Protein AF-A0A554G4B3-F1 (afdb_monomer_lite)

Structure (mmCIF, N/CA/C/O backbone):
data_AF-A0A554G4B3-F1
#
_entry.id   AF-A0A554G4B3-F1
#
loop_
_atom_site.group_PDB
_atom_site.id
_atom_site.type_symbol
_atom_site.label_atom_id
_atom_site.label_alt_id
_atom_site.label_comp_id
_atom_site.label_asym_id
_atom_site.label_entity_id
_atom_site.label_seq_id
_atom_site.pdbx_PDB_ins_code
_atom_site.Cartn_x
_atom_site.Cartn_y
_atom_site.Cartn_z
_atom_site.occupancy
_atom_site.B_iso_or_equiv
_atom_site.auth_seq_id
_atom_site.auth_comp_id
_atom_site.auth_asym_id
_atom_site.auth_atom_id
_atom_site.pdbx_PDB_model_num
ATOM 1 N N . MET A 1 1 ? -16.263 -22.748 21.000 1.00 33.47 1 MET A N 1
ATOM 2 C CA . MET A 1 1 ? -15.217 -23.189 20.052 1.00 33.47 1 MET A CA 1
ATOM 3 C C . MET A 1 1 ? -15.237 -22.209 18.892 1.00 33.47 1 MET A C 1
ATOM 5 O O . MET A 1 1 ? -16.258 -22.115 18.228 1.00 33.47 1 MET A O 1
ATOM 9 N N . ALA A 1 2 ? -14.210 -21.366 18.766 1.00 32.44 2 ALA A N 1
ATOM 10 C CA . ALA A 1 2 ? -14.196 -20.257 17.815 1.00 32.44 2 ALA A CA 1
ATOM 11 C C . ALA A 1 2 ? -13.853 -20.753 16.400 1.00 32.44 2 ALA A C 1
ATOM 13 O O . ALA A 1 2 ? -12.838 -21.421 16.208 1.00 32.44 2 ALA A O 1
ATOM 14 N N . ASN A 1 3 ? -14.702 -20.416 15.427 1.00 29.72 3 ASN A N 1
ATOM 15 C CA . ASN A 1 3 ? -14.452 -20.626 14.004 1.00 29.72 3 ASN A CA 1
ATOM 16 C C . ASN A 1 3 ? -13.310 -19.705 13.550 1.00 29.72 3 ASN A C 1
ATOM 18 O O . ASN A 1 3 ? -13.514 -18.514 13.327 1.00 29.72 3 ASN A O 1
ATOM 22 N N . HIS A 1 4 ? -12.108 -20.260 13.402 1.00 30.69 4 HIS A N 1
ATOM 23 C CA . HIS A 1 4 ? -11.020 -19.621 12.666 1.00 30.69 4 HIS A CA 1
ATOM 24 C C . HIS A 1 4 ? -11.276 -19.771 11.164 1.00 30.69 4 HIS A C 1
ATOM 26 O O . HIS A 1 4 ? -10.716 -20.643 10.501 1.00 30.69 4 HIS A O 1
ATOM 32 N N . THR A 1 5 ? -12.133 -18.914 10.613 1.00 35.31 5 THR A N 1
ATOM 33 C CA . THR A 1 5 ? -12.205 -18.725 9.164 1.00 35.31 5 THR A CA 1
ATOM 34 C C . THR A 1 5 ? -10.952 -17.958 8.749 1.00 35.31 5 THR A C 1
ATOM 36 O O . THR A 1 5 ? -10.888 -16.736 8.862 1.00 35.31 5 THR A O 1
ATOM 39 N N . PHE A 1 6 ? -9.915 -18.680 8.322 1.00 34.56 6 PHE A N 1
ATOM 40 C CA . PHE A 1 6 ? -8.782 -18.090 7.614 1.00 34.56 6 PHE A CA 1
ATOM 41 C C . PHE A 1 6 ? -9.316 -17.475 6.315 1.00 34.56 6 PHE A C 1
ATOM 43 O O . PHE A 1 6 ? -9.546 -18.184 5.335 1.00 34.56 6 PHE A O 1
ATOM 50 N N . LEU A 1 7 ? -9.551 -16.161 6.314 1.00 37.00 7 LEU A N 1
ATOM 51 C CA . LEU A 1 7 ? -9.742 -15.400 5.084 1.00 37.00 7 LEU A CA 1
ATOM 52 C C . LEU A 1 7 ? -8.472 -15.579 4.246 1.00 37.00 7 LEU A C 1
ATOM 54 O O . LEU A 1 7 ? -7.407 -15.074 4.600 1.00 37.00 7 LEU A O 1
ATOM 58 N N . LYS A 1 8 ? -8.565 -16.370 3.172 1.00 47.25 8 LYS A N 1
ATOM 59 C CA . LYS A 1 8 ? -7.500 -16.452 2.171 1.00 47.25 8 LYS A CA 1
ATOM 60 C C . LYS A 1 8 ? -7.326 -15.065 1.561 1.00 47.25 8 LYS A C 1
ATOM 62 O O . LYS A 1 8 ? -8.319 -14.439 1.197 1.00 47.25 8 LYS A O 1
ATOM 67 N N . ALA A 1 9 ? -6.080 -14.617 1.437 1.00 54.69 9 ALA A N 1
ATOM 68 C CA . ALA A 1 9 ? -5.766 -13.360 0.777 1.00 54.69 9 ALA A CA 1
ATOM 69 C C . ALA A 1 9 ? -6.321 -13.365 -0.655 1.00 54.69 9 ALA A C 1
ATOM 71 O O . ALA A 1 9 ? -6.044 -14.295 -1.422 1.00 54.69 9 ALA A O 1
ATOM 72 N N . ILE A 1 10 ? -7.100 -12.347 -1.022 1.00 63.09 10 ILE A N 1
ATOM 73 C CA . ILE A 1 10 ? -7.574 -12.193 -2.400 1.00 63.09 10 ILE A CA 1
ATOM 74 C C . ILE A 1 10 ? -6.428 -11.592 -3.209 1.00 63.09 10 ILE A C 1
ATOM 76 O O . ILE A 1 10 ? -5.985 -10.472 -2.950 1.00 63.09 10 ILE A O 1
ATOM 80 N N . LYS A 1 11 ? -5.922 -12.359 -4.175 1.00 67.81 11 LYS A N 1
ATOM 81 C CA . LYS A 1 11 ? -4.851 -11.932 -5.072 1.00 67.81 11 LYS A CA 1
ATOM 82 C C . LYS A 1 11 ? -5.435 -11.562 -6.427 1.00 67.81 11 LYS A C 1
ATOM 84 O O . LYS A 1 11 ? -5.859 -12.440 -7.176 1.00 67.81 11 LYS A O 1
ATOM 89 N N . ILE A 1 12 ? -5.422 -10.272 -6.744 1.00 69.44 12 ILE A N 1
ATOM 90 C CA . ILE A 1 12 ? -5.875 -9.739 -8.026 1.00 69.44 12 ILE A CA 1
ATOM 91 C C . ILE A 1 12 ? -4.638 -9.433 -8.867 1.00 69.44 12 ILE A C 1
ATOM 93 O O . ILE A 1 12 ? -3.799 -8.608 -8.503 1.00 69.44 12 ILE A O 1
ATOM 97 N N . ARG A 1 13 ? -4.496 -10.147 -9.985 1.00 63.84 13 ARG A N 1
ATOM 98 C CA . ARG A 1 13 ? -3.423 -9.930 -10.958 1.00 63.84 13 ARG A CA 1
ATOM 99 C C . ARG A 1 13 ? -4.000 -9.287 -12.200 1.00 63.84 13 ARG A C 1
ATOM 101 O O . ARG A 1 13 ? -4.951 -9.821 -12.766 1.00 63.84 13 ARG A O 1
ATOM 108 N N . PHE A 1 14 ? -3.365 -8.223 -12.666 1.00 64.25 14 PHE A N 1
ATOM 109 C CA . PHE A 1 14 ? -3.623 -7.694 -13.996 1.00 64.25 14 PHE A CA 1
ATOM 110 C C . PHE A 1 14 ? -2.312 -7.490 -14.754 1.00 64.25 14 PHE A C 1
ATOM 112 O O . PHE A 1 14 ? -1.242 -7.293 -14.175 1.00 64.25 14 PHE A O 1
ATOM 119 N N . ILE A 1 15 ? -2.401 -7.589 -16.075 1.00 53.97 15 ILE A N 1
ATOM 120 C CA . ILE A 1 15 ? -1.284 -7.372 -16.987 1.00 53.97 15 ILE A CA 1
ATOM 121 C C . ILE A 1 15 ? -1.583 -6.060 -17.702 1.00 53.97 15 ILE A C 1
ATOM 123 O O . ILE A 1 15 ? -2.501 -6.000 -18.513 1.00 53.97 15 ILE A O 1
ATOM 127 N N . ALA A 1 16 ? -0.846 -5.006 -17.358 1.00 49.31 16 ALA A N 1
ATOM 128 C CA . ALA A 1 16 ? -0.873 -3.759 -18.108 1.00 49.31 16 ALA A CA 1
ATOM 129 C C . ALA A 1 16 ? 0.017 -3.912 -19.351 1.00 49.31 16 ALA A C 1
ATOM 131 O O . ALA A 1 16 ? 1.187 -4.276 -19.226 1.00 49.31 16 ALA A O 1
ATOM 132 N N . GLN A 1 17 ? -0.536 -3.647 -20.534 1.00 49.47 17 GLN A N 1
ATOM 133 C CA . GLN A 1 17 ? 0.210 -3.479 -21.782 1.00 49.47 17 GLN A CA 1
ATOM 134 C C . GLN A 1 17 ? -0.075 -2.064 -22.280 1.00 49.47 17 GLN A C 1
ATOM 136 O O . GLN A 1 17 ? -1.185 -1.793 -22.725 1.00 49.47 17 GLN A O 1
ATOM 141 N N . ALA A 1 18 ? 0.904 -1.163 -22.178 1.00 40.66 18 ALA A N 1
ATOM 142 C CA . ALA A 1 18 ? 0.795 0.139 -22.826 1.00 40.66 18 ALA A CA 1
ATOM 143 C C . ALA A 1 18 ? 0.874 -0.088 -24.342 1.00 40.66 18 ALA A C 1
ATOM 145 O O . ALA A 1 18 ? 1.867 -0.621 -24.844 1.00 40.66 18 ALA A O 1
ATOM 146 N N . SER A 1 19 ? -0.181 0.275 -25.066 1.00 38.06 19 SER A N 1
ATOM 147 C CA . SER A 1 19 ? -0.262 0.132 -26.523 1.00 38.06 19 SER A CA 1
ATOM 148 C C . SER A 1 19 ? -0.168 1.506 -27.179 1.00 38.06 19 SER A C 1
ATOM 150 O O . SER A 1 19 ? -1.067 1.957 -27.874 1.00 38.06 19 SER A O 1
ATOM 152 N N . GLY A 1 20 ? 0.953 2.190 -26.954 1.00 38.97 20 GLY A N 1
ATOM 153 C CA . GLY A 1 20 ? 1.167 3.531 -27.482 1.00 38.97 20 GLY A CA 1
ATOM 154 C C . GLY A 1 20 ? 2.645 3.887 -27.505 1.00 38.97 20 GLY A C 1
ATOM 155 O O . GLY A 1 20 ? 3.320 3.841 -26.482 1.00 38.97 20 GLY A O 1
ATOM 156 N N . GLY A 1 21 ? 3.161 4.240 -28.686 1.00 34.47 21 GLY A N 1
ATOM 157 C CA . GLY A 1 21 ? 4.542 4.675 -28.925 1.00 34.47 21 GLY A CA 1
ATOM 158 C C . GLY A 1 21 ? 4.869 6.056 -28.344 1.00 34.47 21 GLY A C 1
ATOM 159 O O . GLY A 1 21 ? 5.392 6.911 -29.054 1.00 34.47 21 GLY A O 1
ATOM 160 N N . GLY A 1 22 ? 4.549 6.284 -27.072 1.00 37.91 22 GLY A N 1
ATOM 161 C CA . GLY A 1 22 ? 4.972 7.446 -26.304 1.00 37.91 22 GLY A CA 1
ATOM 162 C C . GLY A 1 22 ? 6.210 7.101 -25.487 1.00 37.91 22 GLY A C 1
ATOM 163 O O . GLY A 1 22 ? 6.203 6.156 -24.703 1.00 37.91 22 GLY A O 1
ATOM 164 N N . VAL A 1 23 ? 7.282 7.870 -25.671 1.00 38.97 23 VAL A N 1
ATOM 165 C CA . VAL A 1 23 ? 8.527 7.792 -24.893 1.00 38.97 23 VAL A CA 1
ATOM 166 C C . VAL A 1 23 ? 8.259 8.300 -23.469 1.00 38.97 23 VAL A C 1
ATOM 168 O O . VAL A 1 23 ? 8.686 9.385 -23.090 1.00 38.97 23 VAL A O 1
ATOM 171 N N . LEU A 1 24 ? 7.504 7.543 -22.673 1.00 40.81 24 LEU A N 1
ATOM 172 C CA . LEU A 1 24 ? 7.597 7.644 -21.223 1.00 40.81 24 LEU A CA 1
ATOM 173 C C . LEU A 1 24 ? 8.866 6.892 -20.838 1.00 40.81 24 LEU A C 1
ATOM 175 O O . LEU A 1 24 ? 9.008 5.701 -21.116 1.00 40.81 24 LEU A O 1
ATOM 179 N N . ASP A 1 25 ? 9.824 7.634 -20.293 1.00 42.53 25 ASP A N 1
ATOM 180 C CA . ASP A 1 25 ? 11.134 7.119 -19.920 1.00 42.53 25 ASP A CA 1
ATOM 181 C C . ASP A 1 25 ? 10.992 5.855 -19.037 1.00 42.53 25 ASP A C 1
ATOM 183 O O . ASP A 1 25 ? 10.045 5.681 -18.262 1.00 42.53 25 ASP A O 1
ATOM 187 N N . ARG A 1 26 ? 11.889 4.891 -19.250 1.00 45.28 26 ARG A N 1
ATOM 188 C CA . ARG A 1 26 ? 11.719 3.470 -18.879 1.00 45.28 26 ARG A CA 1
ATOM 189 C C . ARG A 1 26 ? 11.614 3.243 -17.367 1.00 45.28 26 ARG A C 1
ATOM 191 O O . ARG A 1 26 ? 11.028 2.260 -16.918 1.00 45.28 26 ARG A O 1
ATOM 198 N N . ASN A 1 27 ? 12.118 4.193 -16.581 1.00 45.12 27 ASN A N 1
ATOM 199 C CA . ASN A 1 27 ? 12.046 4.203 -15.118 1.00 45.12 27 ASN A CA 1
ATOM 200 C C . ASN A 1 27 ? 10.789 4.913 -14.570 1.00 45.12 27 ASN A C 1
ATOM 202 O O . ASN A 1 27 ? 10.429 4.739 -13.406 1.00 45.12 27 ASN A O 1
ATOM 206 N N . THR A 1 28 ? 10.094 5.679 -15.408 1.00 51.94 28 THR A N 1
ATOM 207 C CA . THR A 1 28 ? 9.035 6.634 -15.040 1.00 51.94 28 THR A CA 1
ATOM 208 C C . THR A 1 28 ? 7.674 5.944 -14.933 1.00 51.94 28 THR A C 1
ATOM 210 O O . THR A 1 28 ? 6.900 6.218 -14.016 1.00 51.94 28 THR A O 1
ATOM 213 N N . GLY A 1 29 ? 7.401 4.971 -15.813 1.00 54.34 29 GLY A N 1
ATOM 214 C CA . GLY A 1 29 ? 6.119 4.259 -15.853 1.00 54.34 29 GLY A CA 1
ATOM 215 C C . GLY A 1 29 ? 5.836 3.415 -14.605 1.00 54.34 29 GLY A C 1
ATOM 216 O O . GLY A 1 29 ? 4.737 3.468 -14.060 1.00 54.34 29 GLY A O 1
ATOM 217 N N . GLN A 1 30 ? 6.823 2.674 -14.083 1.00 58.56 30 GLN A N 1
ATOM 218 C CA . GLN A 1 30 ? 6.614 1.859 -12.872 1.00 58.56 30 GLN A CA 1
ATOM 219 C C . GLN A 1 30 ? 6.412 2.710 -11.613 1.00 58.56 30 GLN A C 1
ATOM 221 O O . GLN A 1 30 ? 5.632 2.324 -10.741 1.00 58.56 30 GLN A O 1
ATOM 226 N N . GLY A 1 31 ? 7.096 3.856 -11.518 1.00 63.91 31 GLY A N 1
ATOM 227 C CA . GLY A 1 31 ? 6.877 4.826 -10.447 1.00 63.91 31 GLY A CA 1
ATOM 228 C C . GLY A 1 31 ? 5.441 5.345 -10.468 1.00 63.91 31 GLY A C 1
ATOM 229 O O . GLY A 1 31 ? 4.754 5.286 -9.451 1.00 63.91 31 GLY A O 1
ATOM 230 N N . LEU A 1 32 ? 4.950 5.741 -11.644 1.00 69.75 32 LEU A N 1
ATOM 231 C CA . LEU A 1 32 ? 3.599 6.275 -11.811 1.00 69.75 32 LEU A CA 1
ATOM 232 C C . LEU A 1 32 ? 2.507 5.299 -11.344 1.00 69.75 32 LEU A C 1
ATOM 234 O O . LEU A 1 32 ? 1.658 5.685 -10.544 1.00 69.75 32 LEU A O 1
ATOM 238 N N . PHE A 1 33 ? 2.548 4.027 -11.765 1.00 76.62 33 PHE A N 1
ATOM 239 C CA . PHE A 1 33 ? 1.533 3.042 -11.358 1.00 76.62 33 PHE A CA 1
ATOM 240 C C . PHE A 1 33 ? 1.517 2.787 -9.843 1.00 76.62 33 PHE A C 1
ATOM 242 O O . PHE A 1 33 ? 0.448 2.586 -9.275 1.00 76.62 33 PHE A O 1
ATOM 249 N N . LYS A 1 34 ? 2.673 2.818 -9.164 1.00 78.88 34 LYS A N 1
ATOM 250 C CA . LYS A 1 34 ? 2.737 2.675 -7.697 1.00 78.88 34 LYS A CA 1
ATOM 251 C C . LYS A 1 34 ? 2.030 3.812 -6.987 1.00 78.88 34 LYS A C 1
ATOM 253 O O . LYS A 1 34 ? 1.225 3.577 -6.088 1.00 78.88 34 LYS A O 1
ATOM 258 N N . TRP A 1 35 ? 2.352 5.034 -7.387 1.00 78.88 35 TRP A N 1
ATOM 259 C CA . TRP A 1 35 ? 1.792 6.215 -6.759 1.00 78.88 35 TRP A CA 1
ATOM 260 C C . TRP A 1 35 ? 0.311 6.358 -7.090 1.00 78.88 35 TRP A C 1
ATOM 262 O O . TRP A 1 35 ? -0.459 6.634 -6.180 1.00 78.88 35 TRP A O 1
ATOM 272 N N . LEU A 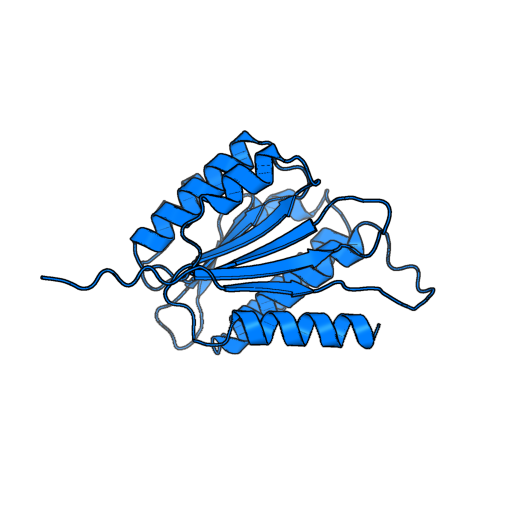1 36 ? -0.106 6.031 -8.318 1.00 81.62 36 LEU A N 1
ATOM 273 C CA . LEU A 1 36 ? -1.517 5.935 -8.690 1.00 81.62 36 LEU A CA 1
ATOM 274 C C . LEU A 1 36 ? -2.260 4.880 -7.857 1.00 81.62 36 LEU A C 1
ATOM 276 O O . LEU A 1 36 ? -3.352 5.135 -7.364 1.00 81.62 36 LEU A O 1
ATOM 280 N N . ALA A 1 37 ? -1.667 3.701 -7.649 1.00 86.62 37 ALA A N 1
ATOM 281 C CA . ALA A 1 37 ? -2.280 2.658 -6.830 1.00 86.62 37 ALA A CA 1
ATOM 282 C C . ALA A 1 37 ? -2.519 3.149 -5.398 1.00 86.62 37 ALA A C 1
ATOM 284 O O . ALA A 1 37 ? -3.604 2.967 -4.843 1.00 86.62 37 ALA A O 1
ATOM 285 N N . LEU A 1 38 ? -1.504 3.784 -4.806 1.00 86.62 38 LEU A N 1
ATOM 286 C CA . LEU A 1 38 ? -1.596 4.331 -3.460 1.00 86.62 38 LEU A CA 1
ATOM 287 C C . LEU A 1 38 ? -2.615 5.470 -3.384 1.00 86.62 38 LEU A C 1
ATOM 289 O O . LEU A 1 38 ? -3.433 5.476 -2.470 1.00 86.62 38 LEU A O 1
ATOM 293 N N . THR A 1 39 ? -2.602 6.418 -4.322 1.00 84.75 39 THR A N 1
ATOM 294 C CA . THR A 1 39 ? -3.549 7.539 -4.302 1.00 84.75 39 THR A CA 1
ATOM 295 C C . THR A 1 39 ? -4.984 7.066 -4.478 1.00 84.75 39 THR A C 1
ATOM 297 O O . THR A 1 39 ? -5.856 7.554 -3.765 1.00 84.75 39 THR A O 1
ATOM 300 N N . GLU A 1 40 ? -5.241 6.082 -5.339 1.00 88.62 40 GLU A N 1
ATOM 301 C CA . GLU A 1 40 ? -6.567 5.477 -5.501 1.00 88.62 40 GLU A CA 1
ATOM 302 C C . GLU A 1 40 ? -7.015 4.743 -4.227 1.00 88.62 40 GLU A C 1
A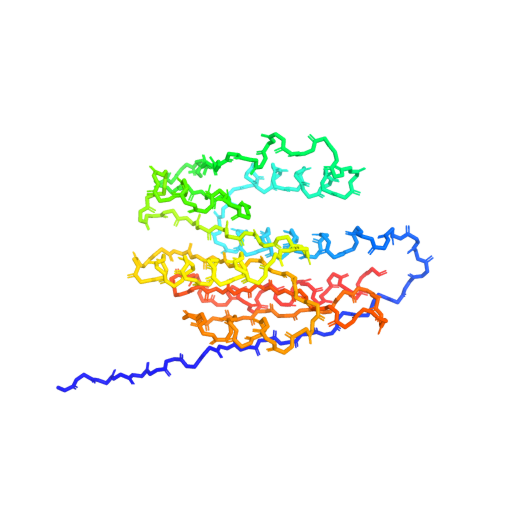TOM 304 O O . GLU A 1 40 ? -8.154 4.913 -3.794 1.00 88.62 40 GLU A O 1
ATOM 309 N N . ALA A 1 41 ? -6.119 4.003 -3.561 1.00 88.88 41 ALA A N 1
ATOM 310 C CA . ALA A 1 41 ? -6.425 3.352 -2.284 1.00 88.88 41 ALA A CA 1
ATOM 311 C C . ALA A 1 41 ? -6.777 4.364 -1.182 1.00 88.88 41 ALA A C 1
ATOM 313 O O . ALA A 1 41 ? -7.745 4.185 -0.445 1.00 88.88 41 ALA A O 1
ATOM 314 N N . LEU A 1 42 ? -5.995 5.439 -1.074 1.00 86.88 42 LEU A N 1
ATOM 315 C CA . LEU A 1 42 ? -6.204 6.501 -0.090 1.00 86.88 42 LEU A CA 1
ATOM 316 C C . LEU A 1 42 ? -7.461 7.328 -0.398 1.00 86.88 42 LEU A C 1
ATOM 318 O O . LEU A 1 42 ? -8.190 7.692 0.521 1.00 86.88 42 LEU A O 1
ATOM 322 N N . SER A 1 43 ? -7.747 7.586 -1.676 1.00 84.94 43 SER A N 1
ATOM 323 C CA . SER A 1 43 ? -8.974 8.271 -2.106 1.00 84.94 43 SER A CA 1
ATOM 324 C C . SER A 1 43 ? -10.210 7.445 -1.764 1.00 84.94 43 SER A C 1
ATOM 326 O O . SER A 1 43 ? -11.195 7.986 -1.279 1.00 84.94 43 SER A O 1
ATOM 328 N N . PHE A 1 44 ? -10.144 6.124 -1.954 1.00 85.94 44 PHE A N 1
ATOM 329 C CA . PHE A 1 44 ? -11.227 5.208 -1.594 1.00 85.94 44 PHE A CA 1
ATOM 330 C C . PHE A 1 44 ? -11.467 5.125 -0.074 1.00 85.94 44 PHE A C 1
ATOM 332 O O . PHE A 1 44 ? -12.570 4.807 0.364 1.00 85.94 44 PHE A O 1
ATOM 339 N N . GLU A 1 45 ? -10.457 5.450 0.739 1.00 82.81 45 GLU A N 1
ATOM 340 C CA . GLU A 1 45 ? -10.556 5.627 2.198 1.00 82.81 45 GLU A CA 1
ATOM 341 C C . GLU A 1 45 ? -11.085 7.019 2.615 1.00 82.81 45 GLU A C 1
ATOM 343 O O . GLU A 1 45 ? -11.061 7.358 3.806 1.00 82.81 45 GLU A O 1
ATOM 348 N N . ASP A 1 46 ? -11.560 7.816 1.652 1.00 79.19 46 ASP A N 1
ATOM 349 C CA . ASP A 1 46 ? -12.013 9.204 1.801 1.00 79.19 46 ASP A CA 1
ATOM 350 C C . ASP A 1 46 ? -10.947 10.115 2.435 1.00 79.19 46 ASP A C 1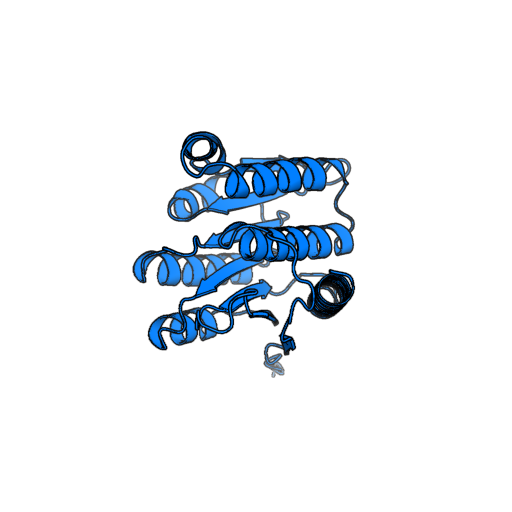
ATOM 352 O O . ASP A 1 46 ? -11.241 10.945 3.300 1.00 79.19 46 ASP A O 1
ATOM 356 N N . LEU A 1 47 ? -9.677 9.942 2.054 1.00 74.38 47 LEU A N 1
ATOM 357 C CA . LEU A 1 47 ? -8.606 10.840 2.488 1.00 74.38 47 LEU A CA 1
ATOM 358 C C . LEU A 1 47 ? -8.493 12.058 1.572 1.00 74.38 47 LEU A C 1
ATOM 360 O O . LEU A 1 47 ? -8.561 11.951 0.350 1.00 74.38 47 LEU A O 1
ATOM 364 N N . GLU A 1 48 ? -8.293 13.225 2.187 1.00 66.44 48 GLU A N 1
ATOM 365 C CA . GLU A 1 48 ? -8.331 14.507 1.489 1.00 66.44 48 GLU A CA 1
ATOM 366 C C . GLU A 1 48 ? -7.224 14.693 0.443 1.00 66.44 48 GLU A C 1
ATOM 368 O O . GLU A 1 48 ? -6.063 14.300 0.606 1.00 66.44 48 GLU A O 1
ATOM 373 N N . PHE A 1 49 ? -7.600 15.438 -0.597 1.00 59.16 49 PHE A N 1
ATOM 374 C CA . PHE A 1 49 ? -6.794 15.783 -1.763 1.00 59.16 49 PHE A CA 1
ATOM 375 C C . PHE A 1 49 ? -5.444 16.434 -1.431 1.00 59.16 49 PHE A C 1
ATOM 377 O O . PHE A 1 49 ? -4.483 16.241 -2.167 1.00 59.16 49 PHE A O 1
ATOM 384 N N . LEU A 1 50 ? -5.323 17.156 -0.311 1.00 60.91 50 LEU A N 1
ATOM 385 C CA . LEU A 1 50 ? -4.068 17.815 0.076 1.00 60.91 50 LEU A CA 1
ATOM 386 C C . LEU A 1 50 ? -2.934 16.806 0.332 1.00 60.91 50 LEU A C 1
ATOM 388 O O . LEU A 1 50 ? -1.787 17.042 -0.043 1.00 60.91 50 LEU A O 1
ATOM 392 N N . ILE A 1 51 ? -3.258 15.661 0.939 1.00 64.31 51 ILE A N 1
ATOM 393 C CA . ILE A 1 51 ? -2.293 14.582 1.180 1.00 64.31 51 ILE A CA 1
ATOM 394 C C . ILE A 1 51 ? -1.930 13.901 -0.140 1.00 64.31 51 ILE A C 1
ATOM 396 O O . ILE A 1 51 ? -0.760 13.610 -0.382 1.00 64.31 51 ILE A O 1
ATOM 400 N N . LEU A 1 52 ? -2.920 13.698 -1.010 1.00 64.81 52 LEU A N 1
ATOM 401 C CA . LEU A 1 52 ? -2.731 13.098 -2.330 1.00 64.81 52 LEU A CA 1
ATOM 402 C C . LEU A 1 52 ? -1.850 13.975 -3.229 1.00 64.81 52 LEU A C 1
ATOM 404 O O . LEU A 1 52 ? -0.961 13.455 -3.896 1.00 64.81 52 LEU A O 1
ATOM 408 N N . ASN A 1 53 ? -2.032 15.296 -3.188 1.00 64.06 53 ASN A N 1
ATOM 409 C CA . ASN A 1 53 ? -1.252 16.248 -3.976 1.00 64.06 53 ASN A CA 1
ATOM 410 C C . ASN A 1 53 ? 0.232 16.232 -3.576 1.00 64.06 53 ASN A C 1
ATOM 412 O O . ASN A 1 53 ? 1.106 16.146 -4.432 1.00 64.06 53 ASN A O 1
ATOM 416 N N . ASN A 1 54 ? 0.522 16.193 -2.270 1.00 63.94 54 ASN A N 1
ATOM 417 C CA . ASN A 1 54 ? 1.897 16.065 -1.776 1.00 63.94 54 ASN A CA 1
ATOM 418 C C . ASN A 1 54 ? 2.551 14.737 -2.207 1.00 63.94 54 ASN A C 1
ATOM 420 O O . ASN A 1 54 ? 3.747 14.708 -2.493 1.00 63.94 54 ASN A O 1
ATOM 424 N N . MET A 1 55 ? 1.782 13.644 -2.271 1.00 63.72 55 MET A N 1
ATOM 425 C CA . MET A 1 55 ? 2.273 12.338 -2.734 1.00 63.72 55 MET A CA 1
ATOM 426 C C . MET A 1 55 ? 2.528 12.305 -4.243 1.00 63.72 55 MET A C 1
ATOM 428 O O . MET A 1 55 ? 3.521 11.728 -4.677 1.00 63.72 55 MET A O 1
ATOM 432 N N . LEU A 1 56 ? 1.671 12.943 -5.043 1.00 61.31 56 LEU A N 1
ATOM 433 C CA . LEU A 1 56 ? 1.876 13.072 -6.488 1.00 61.31 56 LEU A CA 1
ATOM 434 C C . LEU A 1 56 ? 3.121 13.908 -6.797 1.00 61.31 56 LEU A C 1
ATOM 436 O O . LEU A 1 56 ? 3.931 13.498 -7.621 1.00 61.31 56 LEU A O 1
ATOM 440 N N . SER A 1 57 ? 3.356 14.993 -6.054 1.00 62.16 57 SER A N 1
ATOM 441 C CA . SER A 1 57 ? 4.609 15.747 -6.173 1.00 62.16 57 SER A CA 1
ATOM 442 C C . SER A 1 57 ? 5.836 14.882 -5.849 1.00 62.16 57 SER A C 1
ATOM 444 O O . SER A 1 57 ? 6.842 14.959 -6.549 1.00 62.16 57 SER A O 1
ATOM 446 N N . LEU A 1 58 ? 5.764 14.010 -4.831 1.00 60.81 58 LEU A N 1
ATOM 447 C CA . LEU A 1 58 ? 6.840 13.057 -4.515 1.00 60.81 58 LEU A CA 1
ATOM 448 C C . LEU A 1 58 ? 7.060 12.023 -5.634 1.00 60.81 58 LEU A C 1
ATOM 450 O O . LEU A 1 58 ? 8.206 11.680 -5.926 1.00 60.81 58 LEU A O 1
ATOM 454 N N . ALA A 1 59 ? 5.985 11.556 -6.271 1.00 58.09 59 ALA A N 1
ATOM 455 C CA . ALA A 1 59 ? 6.031 10.634 -7.404 1.00 58.09 59 ALA A CA 1
ATOM 456 C C . ALA A 1 59 ? 6.739 11.241 -8.620 1.00 58.09 59 ALA A C 1
ATOM 458 O O . ALA A 1 59 ? 7.633 10.625 -9.206 1.00 58.09 59 ALA A O 1
ATOM 459 N N . GLU A 1 60 ? 6.356 12.470 -8.968 1.00 56.28 60 GLU A N 1
ATOM 460 C CA . GLU A 1 60 ? 6.952 13.245 -10.054 1.00 56.28 60 GLU A CA 1
ATOM 461 C C . GLU A 1 60 ? 8.440 13.464 -9.795 1.00 56.28 60 GLU A C 1
ATOM 463 O O . GLU A 1 60 ? 9.258 13.200 -10.677 1.00 56.28 60 GLU A O 1
ATOM 468 N N . LEU A 1 61 ? 8.804 13.830 -8.563 1.00 52.62 61 LEU A N 1
ATOM 469 C CA . LEU A 1 61 ? 10.189 14.014 -8.139 1.00 52.62 61 LEU A CA 1
ATOM 470 C C . LEU A 1 61 ? 11.019 12.708 -8.198 1.00 52.62 61 LEU A C 1
ATOM 472 O O . LEU A 1 61 ? 12.190 12.763 -8.579 1.00 52.62 61 LEU A O 1
ATOM 476 N N . GLU A 1 62 ? 10.452 11.531 -7.872 1.00 54.94 62 GLU A N 1
ATOM 477 C CA . GLU A 1 62 ? 11.164 10.234 -7.988 1.00 54.94 62 GLU A CA 1
ATOM 478 C C . GLU A 1 62 ? 11.443 9.896 -9.445 1.00 54.94 62 GLU A C 1
ATOM 480 O O . GLU A 1 62 ? 12.482 9.318 -9.764 1.00 54.94 62 GLU A O 1
ATOM 485 N N . SER A 1 63 ? 10.539 10.312 -10.323 1.00 51.69 63 SER A N 1
ATOM 486 C CA . SER A 1 63 ? 10.667 10.124 -11.756 1.00 51.69 63 SER A CA 1
ATOM 487 C C . SER A 1 63 ? 11.662 11.091 -12.417 1.00 51.69 63 SER A C 1
ATOM 489 O O . SER A 1 63 ? 12.205 10.766 -13.470 1.00 51.69 63 SER A O 1
ATOM 491 N N . THR A 1 64 ? 11.952 12.248 -11.798 1.00 50.09 64 THR A N 1
ATOM 492 C CA . THR A 1 64 ? 12.832 13.275 -12.390 1.00 50.09 64 THR A CA 1
ATOM 493 C C . THR A 1 64 ? 14.285 13.213 -11.929 1.00 50.09 64 THR A C 1
ATOM 495 O O . THR A 1 64 ? 15.162 13.651 -12.669 1.00 50.09 64 THR A O 1
ATOM 498 N N . SER A 1 65 ? 14.587 12.718 -10.724 1.00 45.06 65 SER A N 1
ATOM 499 C CA . SER A 1 65 ? 15.969 12.673 -10.230 1.00 45.06 65 SER A CA 1
ATOM 500 C C . SER A 1 65 ? 16.090 11.901 -8.913 1.00 45.06 65 SER A C 1
ATOM 502 O O . SER A 1 65 ? 15.651 12.356 -7.855 1.00 45.06 65 SER A O 1
ATOM 504 N N . ALA A 1 66 ? 16.803 10.771 -8.938 1.00 47.75 66 ALA A N 1
ATOM 505 C CA . ALA A 1 66 ? 17.158 10.016 -7.734 1.00 47.75 66 ALA A CA 1
ATOM 506 C C . ALA A 1 66 ? 18.084 10.793 -6.765 1.00 47.75 66 ALA A C 1
ATOM 508 O O . ALA A 1 66 ? 18.235 10.385 -5.613 1.00 47.75 66 ALA A O 1
ATOM 509 N N . SER A 1 67 ? 18.700 11.907 -7.192 1.00 42.97 67 SER A N 1
ATOM 510 C CA . SER A 1 67 ? 19.686 12.646 -6.389 1.00 42.97 67 SER A CA 1
ATOM 511 C C . SER A 1 67 ? 19.090 13.762 -5.524 1.00 42.97 67 SER A C 1
ATOM 513 O O . SER A 1 67 ? 19.687 14.111 -4.508 1.00 42.97 67 SER A O 1
ATOM 515 N N . ILE A 1 68 ? 17.909 14.292 -5.863 1.00 41.06 68 ILE A N 1
ATOM 516 C CA . ILE A 1 68 ? 17.319 15.451 -5.160 1.00 41.06 68 ILE A CA 1
ATOM 517 C C . ILE A 1 68 ? 16.359 15.017 -4.035 1.00 41.06 68 ILE A C 1
ATOM 519 O O . ILE A 1 68 ? 16.162 15.744 -3.064 1.00 41.06 68 ILE A O 1
ATOM 523 N N . LEU A 1 69 ? 15.818 13.797 -4.098 1.00 41.19 69 LEU A N 1
ATOM 524 C CA . LEU A 1 69 ? 14.788 13.316 -3.167 1.00 41.19 69 LEU A CA 1
ATOM 525 C C . LEU A 1 69 ? 15.268 12.602 -1.905 1.00 41.19 69 LEU A C 1
ATOM 527 O O . LEU A 1 69 ? 14.473 12.369 -0.990 1.00 41.19 69 LEU A O 1
ATOM 531 N N . SER A 1 70 ? 16.549 12.254 -1.832 1.00 42.66 70 SER A N 1
ATOM 532 C CA . SER A 1 70 ? 17.116 11.548 -0.678 1.00 42.66 70 SER A CA 1
ATOM 533 C C . SER A 1 70 ? 16.802 12.225 0.679 1.00 42.66 70 SER A C 1
ATOM 535 O O . SER A 1 70 ? 16.443 11.520 1.622 1.00 42.66 70 SER A O 1
ATOM 537 N N . PRO A 1 71 ? 16.791 13.568 0.826 1.00 44.00 71 PRO A N 1
ATOM 538 C CA . PRO A 1 71 ? 16.525 14.202 2.123 1.00 44.00 71 PRO A CA 1
ATOM 539 C C . PRO A 1 71 ? 15.052 14.194 2.572 1.00 44.00 71 PRO A C 1
ATOM 541 O O . PRO A 1 71 ? 14.788 14.254 3.771 1.00 44.00 71 PRO A O 1
ATOM 544 N N . LEU A 1 72 ? 14.087 14.141 1.645 1.00 47.16 72 LEU A N 1
ATOM 545 C CA . LEU A 1 72 ? 12.656 14.280 1.971 1.00 47.16 72 LEU A CA 1
ATOM 546 C C . LEU A 1 72 ? 12.003 12.956 2.393 1.00 47.16 72 LEU A C 1
ATOM 548 O O . LEU A 1 72 ? 11.011 12.975 3.115 1.00 47.16 72 LEU A O 1
ATOM 552 N N . ILE A 1 73 ? 12.587 11.817 2.004 1.00 51.12 73 ILE A N 1
ATOM 553 C CA . ILE A 1 73 ? 12.083 10.471 2.337 1.00 51.12 73 ILE A CA 1
ATOM 554 C C . ILE A 1 73 ? 13.019 9.723 3.315 1.00 51.12 73 ILE A C 1
ATOM 556 O O . ILE A 1 73 ? 12.709 8.626 3.773 1.00 51.12 73 ILE A O 1
ATOM 560 N N . THR A 1 74 ? 14.156 10.315 3.705 1.00 52.25 74 THR A N 1
ATOM 561 C CA . THR A 1 74 ? 15.058 9.744 4.734 1.00 52.25 74 THR A CA 1
ATOM 562 C C . THR A 1 74 ? 14.523 9.881 6.154 1.00 52.25 74 THR A C 1
ATOM 564 O O . THR A 1 74 ? 15.067 9.271 7.077 1.00 52.25 74 THR A O 1
ATOM 567 N N . ARG A 1 75 ? 13.460 10.661 6.367 1.00 60.78 75 ARG A N 1
ATOM 568 C CA . ARG A 1 75 ? 12.781 10.735 7.658 1.00 60.78 75 ARG A CA 1
ATOM 569 C C . ARG A 1 75 ? 11.335 10.297 7.505 1.00 60.78 75 ARG A C 1
ATOM 571 O O . ARG A 1 75 ? 10.664 10.747 6.579 1.00 60.78 75 ARG A O 1
ATOM 578 N N . PRO A 1 76 ? 10.843 9.440 8.409 1.00 65.00 76 PRO A N 1
ATOM 579 C CA . PRO A 1 76 ? 9.439 9.084 8.411 1.00 65.00 76 PRO A CA 1
ATOM 580 C C . PRO A 1 76 ? 8.597 10.350 8.607 1.00 65.00 76 PRO A C 1
ATOM 582 O O . PRO A 1 76 ? 8.832 11.115 9.545 1.00 65.00 76 PRO A O 1
ATOM 585 N N . HIS A 1 77 ? 7.628 10.575 7.721 1.00 72.00 77 HIS A N 1
ATOM 586 C CA . HIS A 1 77 ? 6.742 11.733 7.794 1.00 72.00 77 HIS A CA 1
ATOM 587 C C . HIS A 1 77 ? 5.311 11.284 8.067 1.00 72.00 77 HIS A C 1
ATOM 589 O O . HIS A 1 77 ? 4.790 10.392 7.395 1.00 72.00 77 HIS A O 1
ATOM 595 N N . ARG A 1 78 ? 4.684 11.910 9.068 1.00 78.75 78 ARG A N 1
ATOM 596 C CA . ARG A 1 78 ? 3.280 11.702 9.425 1.00 78.75 78 ARG A CA 1
ATOM 597 C C . ARG A 1 78 ? 2.462 12.883 8.918 1.00 78.75 78 ARG A C 1
ATOM 599 O O . ARG A 1 78 ? 2.488 13.953 9.517 1.00 78.75 78 ARG A O 1
ATOM 606 N N . TYR A 1 79 ? 1.716 12.668 7.844 1.00 76.94 79 TYR A N 1
ATOM 607 C CA . TYR A 1 79 ? 0.763 13.633 7.306 1.00 76.94 79 TYR A CA 1
ATOM 608 C C . TYR A 1 79 ? -0.541 13.532 8.093 1.00 76.94 79 TYR A C 1
ATOM 610 O O . TYR A 1 79 ? -1.172 12.477 8.112 1.00 76.94 79 TYR A O 1
ATOM 618 N N . ILE A 1 80 ? -0.941 14.603 8.773 1.00 77.00 80 ILE A N 1
ATOM 619 C CA . ILE A 1 80 ? -2.208 14.634 9.513 1.00 77.00 80 ILE A CA 1
ATOM 620 C C . ILE A 1 80 ? -3.348 14.770 8.506 1.00 77.00 80 ILE A C 1
ATOM 622 O O . ILE A 1 80 ? -3.322 15.676 7.678 1.00 77.00 80 ILE A O 1
ATOM 626 N N . ILE A 1 81 ? -4.340 13.884 8.592 1.00 71.50 81 ILE A N 1
ATOM 627 C CA . ILE A 1 81 ? -5.549 13.939 7.768 1.00 71.50 81 ILE A CA 1
ATOM 628 C C . ILE A 1 81 ? -6.512 14.938 8.420 1.00 71.50 81 ILE A C 1
ATOM 630 O O . ILE A 1 81 ? -6.997 14.650 9.524 1.00 71.50 81 ILE A O 1
ATOM 634 N N . PRO A 1 82 ? -6.794 16.091 7.782 1.00 67.00 82 PRO A N 1
ATOM 635 C CA . PRO A 1 82 ? -7.688 17.095 8.346 1.00 67.00 82 PRO A CA 1
ATOM 636 C C . PRO A 1 82 ? -9.069 16.510 8.659 1.00 67.00 82 PRO A C 1
ATOM 638 O O . PRO A 1 82 ? -9.518 15.550 8.037 1.00 67.00 82 PRO A O 1
ATOM 641 N N . GLY A 1 83 ? -9.708 17.028 9.709 1.00 65.88 83 GLY A N 1
ATOM 642 C CA . GLY A 1 83 ? -11.012 16.531 10.158 1.00 65.88 83 GLY A CA 1
ATOM 643 C C . GLY A 1 83 ? -10.997 15.125 10.773 1.00 65.88 83 GLY A C 1
ATOM 644 O O . GLY A 1 83 ? -12.054 14.612 11.135 1.00 65.88 83 GLY A O 1
ATOM 645 N N . THR A 1 84 ? -9.829 14.490 10.937 1.00 69.69 84 THR A N 1
ATOM 646 C CA . THR A 1 84 ? -9.723 13.163 11.556 1.00 69.69 84 THR A CA 1
ATOM 647 C C . THR A 1 84 ? -8.584 13.083 12.575 1.00 69.69 84 THR A C 1
ATOM 649 O O . THR A 1 84 ? -7.593 13.800 12.494 1.00 69.69 84 THR A O 1
ATOM 652 N N . ASN A 1 85 ? -8.670 12.126 13.504 1.00 71.62 85 ASN A N 1
ATOM 653 C CA . ASN A 1 85 ? -7.576 11.792 14.432 1.00 71.62 85 ASN A CA 1
ATOM 654 C C . ASN A 1 85 ? -6.545 10.828 13.813 1.00 71.62 85 ASN A C 1
ATOM 656 O O . ASN A 1 85 ? -5.882 10.060 14.520 1.00 71.62 85 ASN A O 1
ATOM 660 N N . ARG A 1 86 ? -6.456 10.791 12.481 1.00 76.50 86 ARG A N 1
ATOM 661 C CA . ARG A 1 86 ? -5.648 9.829 11.732 1.00 76.50 86 ARG A CA 1
ATOM 662 C C . ARG A 1 86 ? -4.498 10.549 11.044 1.00 76.50 86 ARG A C 1
ATOM 664 O O . ARG A 1 86 ? -4.649 11.664 10.554 1.00 76.50 86 ARG A O 1
ATOM 671 N N . GLY A 1 87 ? -3.347 9.897 11.003 1.00 80.94 87 GLY A N 1
ATOM 672 C CA . GLY A 1 87 ? -2.229 10.276 10.157 1.00 80.94 87 GLY A CA 1
ATOM 673 C C . GLY A 1 87 ? -2.002 9.244 9.060 1.00 80.94 87 GLY A C 1
ATOM 674 O O . GLY A 1 87 ? -2.257 8.057 9.254 1.00 80.94 87 GLY A O 1
ATOM 675 N N . LEU A 1 88 ? -1.506 9.697 7.917 1.00 82.94 88 LEU A N 1
ATOM 676 C CA . LEU A 1 88 ? -0.847 8.852 6.933 1.00 82.94 88 LEU A CA 1
ATOM 677 C C . LEU A 1 88 ? 0.649 8.879 7.222 1.00 82.94 88 LEU A C 1
ATOM 679 O O . LEU A 1 88 ? 1.246 9.956 7.261 1.00 82.94 88 LEU A O 1
ATOM 683 N N . VAL A 1 89 ? 1.258 7.713 7.412 1.00 82.31 89 VAL A N 1
ATOM 684 C CA . VAL A 1 89 ? 2.699 7.614 7.627 1.00 82.31 89 VAL A CA 1
ATOM 685 C C . VAL A 1 89 ? 3.343 6.826 6.506 1.00 82.31 89 VAL A C 1
ATOM 687 O O . VAL A 1 89 ? 3.064 5.641 6.330 1.00 82.31 89 VAL A O 1
ATOM 690 N N . LEU A 1 90 ? 4.208 7.500 5.752 1.00 80.00 90 LEU A N 1
ATOM 691 C CA . LEU A 1 90 ? 4.952 6.907 4.651 1.00 80.00 90 LEU A CA 1
ATOM 692 C C . LEU A 1 90 ? 6.378 6.585 5.097 1.00 80.00 90 LEU A C 1
ATOM 694 O O . LEU A 1 90 ? 7.085 7.431 5.652 1.00 80.00 90 LEU A O 1
ATOM 698 N N . TYR A 1 91 ? 6.801 5.356 4.820 1.00 78.44 91 TYR 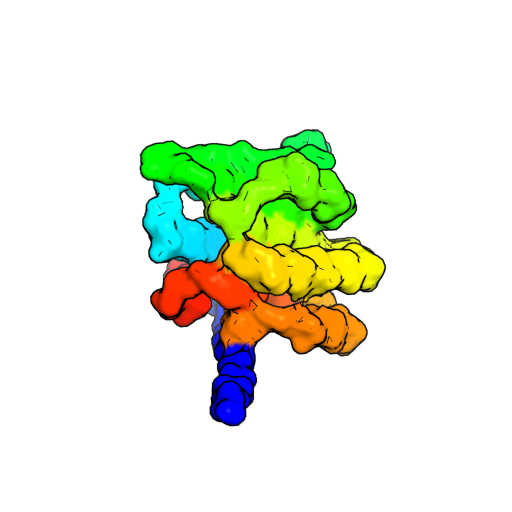A N 1
ATOM 699 C CA . TYR A 1 91 ? 8.129 4.849 5.132 1.00 78.44 91 TYR A CA 1
ATOM 700 C C . TYR A 1 91 ? 8.817 4.352 3.878 1.00 78.44 91 TYR A C 1
ATOM 702 O O . TYR A 1 91 ? 8.226 3.598 3.113 1.00 78.44 91 TYR A O 1
ATOM 710 N N . LYS A 1 92 ? 10.094 4.695 3.729 1.00 75.94 92 LYS A N 1
ATOM 711 C CA . LYS A 1 92 ? 10.967 4.151 2.692 1.00 75.94 92 LYS A CA 1
ATOM 712 C C . LYS A 1 92 ? 12.128 3.396 3.329 1.00 75.94 92 LYS A C 1
ATOM 714 O O . LYS A 1 92 ? 12.736 3.885 4.281 1.00 75.94 92 LYS A O 1
ATOM 719 N N . ASP A 1 93 ? 12.409 2.210 2.798 1.00 71.12 93 ASP A N 1
ATOM 720 C CA . ASP A 1 93 ? 13.605 1.405 3.074 1.00 71.12 93 ASP A CA 1
ATOM 721 C C . ASP A 1 93 ? 13.982 1.299 4.577 1.00 71.12 93 ASP A C 1
ATOM 723 O O . ASP A 1 93 ? 13.309 0.630 5.359 1.00 71.12 93 ASP A O 1
ATOM 727 N N . GLU A 1 94 ? 15.081 1.921 5.012 1.00 62.00 94 GLU A N 1
ATOM 728 C CA . GLU A 1 94 ? 15.665 1.736 6.353 1.00 62.00 94 GLU A CA 1
ATOM 729 C C . GLU A 1 94 ? 14.953 2.518 7.466 1.00 62.00 94 GLU A C 1
ATOM 731 O O . GLU A 1 94 ? 15.085 2.198 8.654 1.00 62.00 94 GLU A O 1
ATOM 736 N N . CYS A 1 95 ? 14.129 3.501 7.096 1.00 64.75 95 CYS A N 1
ATOM 737 C CA . CYS A 1 95 ? 13.414 4.367 8.034 1.00 64.75 95 CYS A CA 1
ATOM 738 C C . CYS A 1 95 ? 12.267 3.644 8.759 1.00 64.75 95 CYS A C 1
ATOM 740 O O . CYS A 1 95 ? 11.687 4.178 9.707 1.00 64.75 95 CYS A O 1
ATOM 742 N N . ILE A 1 96 ? 11.981 2.395 8.379 1.00 64.69 96 ILE A N 1
ATOM 743 C CA . ILE A 1 96 ? 10.949 1.550 8.985 1.00 64.69 96 ILE A CA 1
ATOM 744 C C . ILE A 1 96 ? 11.193 1.323 10.496 1.00 64.69 96 ILE A C 1
ATOM 746 O O . ILE A 1 96 ? 10.256 1.078 11.248 1.00 64.69 96 ILE A O 1
ATOM 750 N N . ARG A 1 97 ? 12.422 1.454 11.019 1.00 63.62 97 ARG A N 1
ATOM 751 C CA . ARG A 1 97 ? 12.637 1.389 12.483 1.00 63.62 97 ARG A CA 1
ATOM 752 C C . ARG A 1 97 ? 12.110 2.614 13.227 1.00 63.62 97 ARG A C 1
ATOM 754 O O . ARG A 1 97 ? 11.591 2.480 14.330 1.00 63.62 97 ARG A O 1
ATOM 761 N N . GLN A 1 98 ? 12.240 3.792 12.624 1.00 65.81 98 GLN A N 1
ATOM 762 C CA . GLN A 1 98 ? 11.772 5.053 13.203 1.00 65.81 98 GLN A CA 1
ATOM 763 C C . GLN A 1 98 ? 10.249 5.194 13.083 1.00 65.81 98 GLN A C 1
ATOM 765 O O . GLN A 1 98 ? 9.633 5.953 13.824 1.00 65.81 98 GLN A O 1
ATOM 770 N N . ALA A 1 99 ? 9.637 4.403 12.201 1.00 62.03 99 ALA A N 1
ATOM 771 C CA . ALA A 1 99 ? 8.204 4.330 11.998 1.00 62.03 99 ALA A CA 1
ATOM 772 C C . ALA A 1 99 ? 7.403 4.152 13.284 1.00 62.03 99 ALA A C 1
ATOM 774 O O . ALA A 1 99 ? 6.519 4.951 13.582 1.00 62.03 99 ALA A O 1
ATOM 775 N N . ALA A 1 100 ? 7.770 3.150 14.083 1.00 66.62 100 ALA A N 1
ATOM 776 C CA . ALA A 1 100 ? 7.067 2.803 15.311 1.00 66.62 100 ALA A CA 1
ATOM 777 C C . ALA A 1 100 ? 7.078 3.921 16.367 1.00 66.62 100 ALA A C 1
ATOM 779 O O . ALA A 1 100 ? 6.270 3.872 17.288 1.00 66.62 100 ALA A O 1
ATOM 780 N N . LEU A 1 101 ? 7.977 4.904 16.250 1.00 68.88 101 LEU A N 1
ATOM 781 C CA . LEU A 1 101 ? 8.048 6.034 17.177 1.00 68.88 101 LEU A CA 1
ATOM 782 C C . LEU A 1 101 ? 7.002 7.110 16.873 1.00 68.88 101 LEU A C 1
ATOM 784 O O . LEU A 1 101 ? 6.674 7.885 17.765 1.00 68.88 101 LEU A O 1
ATOM 788 N N . ILE A 1 102 ? 6.499 7.172 15.636 1.00 74.44 102 ILE A N 1
ATOM 789 C CA . ILE A 1 102 ? 5.588 8.238 15.203 1.00 74.44 102 ILE A CA 1
ATOM 790 C C . ILE A 1 102 ? 4.198 7.741 14.794 1.00 74.44 102 ILE A C 1
ATOM 792 O O . ILE A 1 102 ? 3.305 8.567 14.630 1.00 74.44 102 ILE A O 1
ATOM 796 N N . SER A 1 103 ? 3.994 6.428 14.616 1.00 79.50 103 SER A N 1
ATOM 797 C CA . SER A 1 103 ? 2.672 5.877 14.282 1.00 79.50 103 SER A CA 1
ATOM 798 C C . SER A 1 103 ? 1.755 5.797 15.505 1.00 79.50 103 SER A C 1
ATOM 800 O O . SER A 1 103 ? 2.124 5.258 16.548 1.00 79.50 103 SER A O 1
ATOM 802 N N . SER A 1 104 ? 0.506 6.214 15.328 1.00 82.88 104 SER A N 1
ATOM 803 C CA . SER A 1 104 ? -0.632 5.854 16.179 1.00 82.88 104 SER A CA 1
ATOM 804 C C . SER A 1 104 ? -1.332 4.590 15.658 1.00 82.88 104 SER A C 1
ATOM 806 O O . SER A 1 104 ? -1.219 4.236 14.487 1.00 82.88 104 SER A O 1
ATOM 808 N N . ARG A 1 105 ? -2.129 3.920 16.502 1.00 80.31 105 ARG A N 1
ATOM 809 C CA . ARG A 1 105 ? -2.998 2.795 16.090 1.00 80.31 105 ARG A CA 1
ATOM 810 C C . ARG A 1 105 ? -4.060 3.194 15.060 1.00 80.31 105 ARG A C 1
ATOM 812 O O . ARG A 1 105 ? -4.515 2.357 14.291 1.00 80.31 105 ARG A O 1
ATOM 819 N N . SER A 1 106 ? -4.469 4.462 15.054 1.00 83.25 106 SER A N 1
ATOM 820 C CA . SER A 1 106 ? -5.449 4.997 14.100 1.00 83.25 106 SER A CA 1
ATOM 821 C C . SER A 1 106 ? -4.849 5.323 12.729 1.00 83.25 106 SER A C 1
ATOM 823 O O . SER A 1 106 ? -5.602 5.549 11.774 1.00 83.25 106 SER A O 1
ATOM 825 N N . ASP A 1 107 ? -3.517 5.357 12.632 1.00 86.94 107 ASP A N 1
ATOM 826 C CA . ASP A 1 107 ? -2.811 5.796 11.437 1.00 86.94 107 ASP A CA 1
ATOM 827 C C . ASP A 1 107 ? -2.846 4.741 10.330 1.00 86.94 107 ASP A C 1
ATOM 829 O O . ASP A 1 107 ? -2.883 3.530 10.583 1.00 86.94 107 ASP A O 1
ATOM 833 N N . ILE A 1 108 ? -2.812 5.240 9.095 1.00 88.38 108 ILE A N 1
ATOM 834 C CA . ILE A 1 108 ? -2.599 4.447 7.890 1.00 88.38 108 ILE A CA 1
ATOM 835 C C . ILE A 1 108 ? -1.097 4.411 7.633 1.00 88.38 108 ILE A C 1
ATOM 837 O O . ILE A 1 108 ? -0.440 5.451 7.581 1.00 88.38 108 ILE A O 1
ATOM 841 N N . ILE A 1 109 ? -0.554 3.209 7.501 1.00 88.75 109 ILE A N 1
ATOM 842 C CA . ILE A 1 109 ? 0.876 2.968 7.372 1.00 88.75 109 ILE A CA 1
ATOM 843 C C . ILE A 1 109 ? 1.182 2.493 5.957 1.00 88.75 109 ILE A C 1
ATOM 845 O O . ILE A 1 109 ? 0.735 1.428 5.541 1.00 88.75 109 ILE A O 1
ATOM 849 N N . CYS A 1 110 ? 2.001 3.251 5.240 1.00 88.44 110 CYS A N 1
ATOM 850 C CA . CYS A 1 110 ? 2.450 2.913 3.898 1.00 88.44 110 CYS A CA 1
ATOM 851 C C . CYS A 1 110 ? 3.941 2.595 3.933 1.00 88.44 110 CYS A C 1
ATOM 853 O O . CYS A 1 110 ? 4.778 3.464 4.172 1.00 88.44 110 CYS A O 1
ATOM 855 N N . LEU A 1 111 ? 4.275 1.331 3.702 1.00 87.81 111 LEU A N 1
ATOM 856 C CA . LEU A 1 111 ? 5.645 0.867 3.547 1.00 87.81 111 LEU A CA 1
ATOM 857 C C . LEU A 1 111 ? 5.981 0.868 2.056 1.00 87.81 111 LEU A C 1
ATOM 859 O O . LEU A 1 111 ? 5.279 0.242 1.268 1.00 87.81 111 LEU A O 1
ATOM 863 N N . TYR A 1 112 ? 7.051 1.548 1.675 1.00 84.69 112 TYR A N 1
ATOM 864 C CA . TYR A 1 112 ? 7.573 1.566 0.318 1.00 84.69 112 TYR A CA 1
ATOM 865 C C . TYR A 1 112 ? 8.925 0.858 0.268 1.00 84.69 112 TYR A C 1
ATOM 867 O O . TYR A 1 112 ? 9.871 1.228 0.970 1.00 84.69 112 TYR A O 1
ATOM 875 N N . LEU A 1 113 ? 9.001 -0.168 -0.577 1.00 80.88 113 LEU A N 1
ATOM 876 C CA . LEU A 1 113 ? 10.234 -0.853 -0.935 1.00 80.88 113 LEU A CA 1
ATOM 877 C C . LEU A 1 113 ? 10.739 -0.334 -2.278 1.00 80.88 113 LEU A C 1
ATOM 879 O O . LEU A 1 113 ? 10.045 -0.419 -3.301 1.00 80.88 113 LEU A O 1
ATOM 883 N N . SER A 1 114 ? 11.973 0.168 -2.273 1.00 74.94 114 SER A N 1
ATOM 884 C CA . SER A 1 114 ? 12.652 0.558 -3.503 1.00 74.94 114 SER A CA 1
ATOM 885 C C . SER A 1 114 ? 12.855 -0.647 -4.444 1.00 74.94 114 SER A C 1
ATOM 887 O O . SER A 1 114 ? 13.017 -1.778 -3.980 1.00 74.94 114 SER A O 1
ATOM 889 N N . PRO A 1 115 ? 12.899 -0.439 -5.776 1.00 72.62 115 PRO A N 1
ATOM 890 C CA . PRO A 1 115 ? 13.163 -1.517 -6.740 1.00 72.62 115 PRO A CA 1
ATOM 891 C C . PRO A 1 115 ? 14.510 -2.227 -6.560 1.00 72.62 115 PRO A C 1
ATOM 893 O O . PRO A 1 115 ? 14.694 -3.337 -7.051 1.00 72.62 115 PRO A O 1
ATOM 896 N N . HIS A 1 116 ? 15.453 -1.581 -5.872 1.00 73.81 116 HIS A N 1
ATOM 897 C CA . HIS A 1 116 ? 16.794 -2.094 -5.596 1.00 73.81 116 HIS A CA 1
ATOM 898 C C . HIS A 1 116 ? 16.969 -2.508 -4.129 1.00 73.81 116 HIS A C 1
ATOM 900 O O . HIS A 1 116 ? 18.099 -2.647 -3.658 1.00 73.81 116 HIS A O 1
ATOM 906 N N . ALA A 1 117 ? 15.867 -2.683 -3.393 1.00 76.38 117 ALA A N 1
ATOM 907 C CA . ALA A 1 117 ? 15.910 -3.110 -2.006 1.00 76.38 117 ALA A CA 1
ATOM 908 C C . ALA A 1 117 ? 16.646 -4.453 -1.881 1.00 76.38 117 ALA A C 1
ATOM 910 O O . ALA A 1 117 ? 16.353 -5.420 -2.584 1.00 76.38 117 ALA A O 1
ATOM 911 N N . SER A 1 118 ? 17.602 -4.525 -0.955 1.00 82.56 118 SER A N 1
ATOM 912 C CA . SER A 1 118 ? 18.269 -5.782 -0.627 1.00 82.56 118 SER A CA 1
ATOM 913 C C . SER A 1 118 ? 17.281 -6.780 -0.021 1.00 82.56 118 SER A C 1
ATOM 915 O O . SER A 1 118 ? 16.271 -6.405 0.580 1.00 82.56 118 SER A O 1
ATOM 917 N N . ARG A 1 119 ? 17.603 -8.073 -0.090 1.00 83.50 119 ARG A N 1
ATOM 918 C CA . ARG A 1 119 ? 16.784 -9.131 0.520 1.00 83.50 119 ARG A CA 1
ATOM 919 C C . ARG A 1 119 ? 16.491 -8.878 2.006 1.00 83.50 119 ARG A C 1
ATOM 921 O O . ARG A 1 119 ? 15.377 -9.118 2.470 1.00 83.50 119 ARG A O 1
ATOM 928 N N . ASP A 1 120 ? 17.461 -8.340 2.741 1.00 84.69 120 ASP A N 1
ATOM 929 C CA . ASP A 1 120 ? 17.297 -7.982 4.153 1.00 84.69 120 ASP A CA 1
ATOM 930 C C . ASP A 1 120 ? 16.299 -6.837 4.356 1.00 84.69 120 ASP A C 1
ATOM 932 O O . ASP A 1 120 ? 15.609 -6.781 5.377 1.00 84.69 120 ASP A O 1
ATOM 936 N N . LEU A 1 121 ? 16.204 -5.904 3.405 1.00 82.88 121 LEU A N 1
ATOM 937 C CA . LEU A 1 121 ? 15.175 -4.863 3.415 1.00 82.88 121 LEU A CA 1
ATOM 938 C C . LEU A 1 121 ? 13.794 -5.449 3.139 1.00 82.88 121 LEU A C 1
ATOM 940 O O . LEU A 1 121 ? 12.868 -5.143 3.888 1.00 82.88 121 LEU A O 1
ATOM 944 N N . VAL A 1 122 ? 13.667 -6.346 2.158 1.00 86.25 122 VAL A N 1
ATOM 945 C CA . VAL A 1 122 ? 12.401 -7.041 1.864 1.00 86.25 122 VAL A CA 1
ATOM 946 C C . VAL A 1 122 ? 11.914 -7.817 3.093 1.00 86.25 122 VAL A C 1
ATOM 948 O O . VAL A 1 122 ? 10.767 -7.663 3.513 1.00 86.25 122 VAL A O 1
ATOM 951 N N . PHE A 1 123 ? 12.801 -8.578 3.744 1.00 87.75 123 PHE A N 1
ATOM 952 C CA . PHE A 1 123 ? 12.474 -9.315 4.970 1.00 87.75 123 PHE A CA 1
ATOM 953 C C . PHE A 1 123 ? 12.047 -8.393 6.115 1.00 87.75 123 PHE A C 1
ATOM 955 O O . PHE A 1 123 ? 11.067 -8.662 6.816 1.00 87.75 123 PHE A O 1
ATOM 962 N N . ARG A 1 124 ? 12.762 -7.281 6.313 1.00 86.81 124 ARG A N 1
ATOM 963 C CA . ARG A 1 124 ? 12.400 -6.291 7.333 1.00 86.81 124 ARG A CA 1
ATOM 964 C C . ARG A 1 124 ? 11.034 -5.677 7.043 1.00 86.81 124 ARG A C 1
ATOM 966 O O . ARG A 1 124 ? 10.207 -5.635 7.951 1.00 86.81 124 ARG A O 1
ATOM 973 N N . ALA A 1 125 ? 10.769 -5.257 5.811 1.00 87.38 125 ALA A N 1
ATOM 974 C CA . ALA A 1 125 ? 9.484 -4.685 5.432 1.00 87.38 125 ALA A CA 1
ATOM 975 C C . ALA A 1 125 ? 8.328 -5.670 5.644 1.00 87.38 125 ALA A C 1
ATOM 977 O O . ALA A 1 125 ? 7.340 -5.292 6.267 1.00 87.38 125 ALA A O 1
ATOM 978 N N . ALA A 1 126 ? 8.480 -6.938 5.249 1.00 90.25 126 ALA A N 1
ATOM 979 C CA . ALA A 1 126 ? 7.481 -7.980 5.504 1.00 90.25 126 ALA A CA 1
ATOM 980 C C . ALA A 1 126 ? 7.218 -8.182 7.009 1.00 90.25 126 ALA A C 1
ATOM 982 O O . ALA A 1 126 ? 6.073 -8.219 7.464 1.00 90.25 126 ALA A O 1
ATOM 983 N N . ARG A 1 127 ? 8.279 -8.229 7.825 1.00 90.12 127 ARG A N 1
ATOM 984 C CA . ARG A 1 127 ? 8.156 -8.325 9.289 1.00 90.12 127 ARG A CA 1
ATOM 985 C C . ARG A 1 127 ? 7.427 -7.120 9.887 1.00 90.12 127 ARG A C 1
ATOM 987 O O . ARG A 1 127 ? 6.610 -7.289 10.790 1.00 90.12 127 ARG A O 1
ATOM 994 N N . HIS A 1 128 ? 7.733 -5.915 9.417 1.00 88.31 128 HIS A N 1
ATOM 995 C CA . HIS A 1 128 ? 7.089 -4.696 9.894 1.00 88.31 128 HIS A CA 1
ATOM 996 C C . HIS A 1 128 ? 5.633 -4.603 9.446 1.00 88.31 128 HIS A C 1
ATOM 998 O O . HIS A 1 128 ? 4.784 -4.292 10.275 1.00 88.31 128 HIS A O 1
ATOM 1004 N N . PHE A 1 129 ? 5.334 -4.961 8.198 1.00 91.50 129 PHE A N 1
ATOM 1005 C CA . PHE A 1 129 ? 3.968 -5.103 7.706 1.00 91.50 129 PHE A CA 1
ATOM 1006 C C . PHE A 1 129 ? 3.153 -6.013 8.631 1.00 91.50 129 PHE A C 1
ATOM 1008 O O . PHE A 1 129 ? 2.121 -5.596 9.149 1.00 91.50 129 PHE A O 1
ATOM 1015 N N . ASN A 1 130 ? 3.669 -7.210 8.932 1.00 91.62 130 ASN A N 1
ATOM 1016 C CA . ASN A 1 130 ? 3.009 -8.160 9.830 1.00 91.62 130 ASN A CA 1
ATOM 1017 C C . ASN A 1 130 ? 2.811 -7.594 11.235 1.00 91.62 130 ASN A C 1
ATOM 1019 O O . ASN A 1 130 ? 1.736 -7.735 11.810 1.00 91.62 130 ASN A O 1
ATOM 1023 N N . ARG A 1 131 ? 3.828 -6.918 11.777 1.00 89.88 131 ARG A N 1
ATOM 1024 C CA . ARG A 1 131 ? 3.742 -6.288 13.097 1.00 89.88 131 ARG A CA 1
ATOM 1025 C C . ARG A 1 131 ? 2.644 -5.227 13.153 1.00 89.88 131 ARG A C 1
ATOM 1027 O O . ARG A 1 131 ? 1.931 -5.167 14.146 1.00 89.88 131 ARG A O 1
ATOM 1034 N N . TYR A 1 132 ? 2.521 -4.383 12.133 1.00 88.88 132 TYR A N 1
ATOM 1035 C CA . TYR A 1 132 ? 1.488 -3.348 12.100 1.00 88.88 132 TYR A CA 1
ATOM 1036 C C . TYR A 1 132 ? 0.097 -3.931 11.848 1.00 88.88 132 TYR A C 1
ATOM 1038 O O . TYR A 1 132 ? -0.855 -3.534 12.519 1.00 88.88 132 TYR A O 1
ATOM 1046 N N . ALA A 1 133 ? -0.010 -4.935 10.977 1.00 88.50 133 ALA A N 1
ATOM 1047 C CA . ALA A 1 133 ? -1.246 -5.686 10.787 1.00 88.50 133 ALA A CA 1
ATOM 1048 C C . ALA A 1 133 ? -1.733 -6.323 12.105 1.00 88.50 133 ALA A C 1
ATOM 1050 O O . ALA A 1 133 ? -2.905 -6.202 12.451 1.00 88.50 133 ALA A O 1
ATOM 1051 N N . ASP A 1 134 ? -0.829 -6.914 12.898 1.00 89.00 134 ASP A N 1
ATOM 1052 C CA . ASP A 1 134 ? -1.152 -7.495 14.212 1.00 89.00 134 ASP A CA 1
ATOM 1053 C C . ASP A 1 134 ? -1.614 -6.441 15.236 1.00 89.00 134 ASP A C 1
ATOM 1055 O O . ASP A 1 134 ? -2.397 -6.737 16.138 1.00 89.00 134 ASP A O 1
ATOM 1059 N N . LEU A 1 135 ? -1.175 -5.189 15.082 1.00 86.94 135 LEU A N 1
ATOM 1060 C CA . LEU A 1 135 ? -1.632 -4.051 15.887 1.00 86.94 135 LEU A CA 1
ATOM 1061 C C . LEU A 1 135 ? -2.959 -3.454 15.390 1.00 86.94 135 LEU A C 1
ATOM 1063 O O . LEU A 1 135 ? -3.400 -2.435 15.921 1.00 86.94 135 LEU A O 1
ATOM 1067 N N . SER A 1 136 ? -3.611 -4.097 14.414 1.00 85.62 136 SER A N 1
ATOM 1068 C CA . SER A 1 136 ? -4.841 -3.629 13.759 1.00 85.62 136 SER A CA 1
ATOM 1069 C C . SER A 1 136 ? -4.686 -2.282 13.040 1.00 85.62 136 SER A C 1
ATOM 1071 O O . SER A 1 136 ? -5.674 -1.591 12.791 1.00 85.62 136 SER A O 1
ATOM 1073 N N . ASN A 1 137 ? -3.454 -1.894 12.691 1.00 87.19 137 ASN A N 1
ATOM 1074 C CA . ASN A 1 137 ? -3.216 -0.740 11.834 1.00 87.19 137 ASN A CA 1
ATOM 1075 C C . ASN A 1 137 ? -3.579 -1.078 10.386 1.00 87.19 137 ASN A C 1
ATOM 1077 O O . ASN A 1 137 ? -3.189 -2.127 9.867 1.00 87.19 137 ASN A O 1
ATOM 1081 N N . ARG A 1 138 ? -4.210 -0.123 9.695 1.00 90.75 138 ARG A N 1
ATOM 1082 C CA . ARG A 1 138 ? -4.353 -0.158 8.235 1.00 90.75 138 ARG A CA 1
ATOM 1083 C C . ARG A 1 138 ? -2.987 0.043 7.609 1.00 90.75 138 ARG A C 1
ATOM 1085 O O . ARG A 1 138 ? -2.444 1.140 7.634 1.00 90.75 138 ARG A O 1
ATOM 1092 N N . THR A 1 139 ? -2.423 -1.030 7.089 1.00 91.69 139 THR A N 1
ATOM 1093 C CA . THR A 1 139 ? -1.058 -1.068 6.582 1.00 91.69 139 THR A CA 1
ATOM 1094 C C . THR A 1 139 ? -1.085 -1.508 5.129 1.00 91.69 139 THR A C 1
ATOM 1096 O O . THR A 1 139 ? -1.780 -2.467 4.794 1.00 91.69 139 THR A O 1
ATOM 1099 N N . CYS A 1 140 ? -0.337 -0.838 4.260 1.00 93.31 140 CYS A N 1
ATOM 1100 C CA . CYS A 1 140 ? -0.055 -1.332 2.920 1.00 93.31 140 CYS A CA 1
ATOM 1101 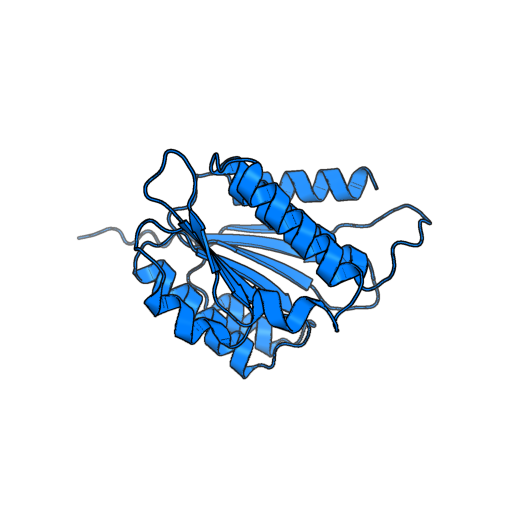C C . CYS A 1 140 ? 1.448 -1.370 2.646 1.00 93.31 140 CYS A C 1
ATOM 1103 O O . CYS A 1 140 ? 2.218 -0.572 3.184 1.00 93.31 140 CYS A O 1
ATOM 1105 N N . LEU A 1 141 ? 1.867 -2.326 1.819 1.00 92.06 141 LEU A N 1
ATOM 1106 C CA . LEU A 1 141 ? 3.246 -2.472 1.362 1.00 92.06 141 LEU A CA 1
ATOM 1107 C C . LEU A 1 141 ? 3.284 -2.330 -0.154 1.00 92.06 141 LEU A C 1
ATOM 1109 O O . LEU A 1 141 ? 2.796 -3.212 -0.855 1.00 92.06 141 LEU A O 1
ATOM 1113 N N . LEU A 1 142 ? 3.884 -1.245 -0.634 1.00 89.44 142 LEU A N 1
ATOM 1114 C CA . LEU A 1 142 ? 4.221 -1.025 -2.032 1.00 89.44 142 LEU A CA 1
ATOM 1115 C C . LEU A 1 142 ? 5.597 -1.615 -2.316 1.00 89.44 142 LEU A C 1
ATOM 1117 O O . LEU A 1 142 ? 6.572 -1.263 -1.651 1.00 89.44 142 LEU A O 1
ATOM 1121 N N . TYR A 1 143 ? 5.692 -2.478 -3.321 1.00 87.25 143 TYR A N 1
ATOM 1122 C CA . TYR A 1 143 ? 6.939 -3.152 -3.661 1.00 87.25 143 TYR A CA 1
ATOM 1123 C C . TYR A 1 143 ? 7.164 -3.245 -5.168 1.00 87.25 143 TYR A C 1
ATOM 1125 O O . TYR A 1 143 ? 6.226 -3.230 -5.963 1.00 87.25 143 TYR A O 1
ATOM 1133 N N . THR A 1 144 ? 8.435 -3.387 -5.542 1.00 81.88 144 THR A N 1
ATOM 1134 C CA . THR A 1 144 ? 8.860 -3.953 -6.825 1.00 81.88 144 THR A CA 1
ATOM 1135 C C . THR A 1 144 ? 9.812 -5.096 -6.529 1.00 81.88 144 THR A C 1
ATOM 1137 O O . THR A 1 144 ? 10.751 -4.921 -5.760 1.00 81.88 144 THR A O 1
ATOM 1140 N N . SER A 1 145 ? 9.568 -6.259 -7.122 1.00 76.31 145 SER A N 1
ATOM 1141 C CA . SER A 1 145 ? 10.425 -7.436 -7.003 1.00 76.31 145 SER A CA 1
ATOM 1142 C C . SER A 1 145 ? 10.882 -7.880 -8.386 1.00 76.31 145 SER A C 1
ATOM 1144 O O . SER A 1 145 ? 10.072 -7.987 -9.307 1.00 76.31 145 SER A O 1
ATOM 1146 N N . SER A 1 146 ? 12.170 -8.183 -8.530 1.00 68.88 146 SER A N 1
ATOM 1147 C CA . SER A 1 146 ? 12.821 -8.554 -9.792 1.00 68.88 146 SER A CA 1
ATOM 1148 C C . SER A 1 146 ? 12.618 -10.023 -10.217 1.00 68.88 146 SER A C 1
ATOM 1150 O O . SER A 1 146 ? 13.455 -10.590 -10.912 1.00 68.88 146 SER A O 1
ATOM 1152 N N . ASN A 1 147 ? 11.495 -10.663 -9.850 1.00 61.78 147 ASN A N 1
ATOM 1153 C CA . ASN A 1 147 ? 11.207 -12.096 -10.120 1.00 61.78 147 ASN A CA 1
ATOM 1154 C C . ASN A 1 147 ? 12.234 -13.089 -9.562 1.00 61.78 147 ASN A C 1
ATOM 1156 O O . ASN A 1 147 ? 12.214 -14.271 -9.904 1.00 61.78 147 ASN A O 1
ATOM 1160 N N . CYS A 1 148 ? 13.088 -12.657 -8.641 1.00 61.34 148 CYS A N 1
ATOM 1161 C CA . CYS A 1 148 ? 13.809 -13.561 -7.763 1.00 61.34 148 CYS A CA 1
ATOM 1162 C C . CYS A 1 148 ? 12.786 -14.321 -6.906 1.00 61.34 148 CYS A C 1
ATOM 1164 O O . CYS A 1 148 ? 12.084 -13.748 -6.073 1.00 61.34 148 CYS A O 1
ATOM 1166 N N . PHE A 1 149 ? 12.713 -15.639 -7.104 1.00 58.94 149 PHE A N 1
ATOM 1167 C CA . PHE A 1 149 ? 11.833 -16.552 -6.362 1.00 58.94 149 PHE A CA 1
ATOM 1168 C C . PHE A 1 149 ? 11.932 -16.365 -4.833 1.00 58.94 149 PHE A C 1
ATOM 1170 O O . PHE A 1 149 ? 10.954 -16.547 -4.109 1.00 58.94 149 PHE A O 1
ATOM 1177 N N . SER A 1 150 ? 13.102 -15.939 -4.341 1.00 68.12 150 SER A N 1
ATOM 1178 C CA . SER A 1 150 ? 13.359 -15.656 -2.927 1.00 68.12 150 SER A CA 1
ATOM 1179 C C . SER A 1 150 ? 12.516 -14.527 -2.342 1.00 68.12 150 SER A C 1
ATOM 1181 O O . SER A 1 150 ? 12.167 -14.597 -1.166 1.00 68.12 150 SER A O 1
ATOM 1183 N N . ASP A 1 151 ? 12.202 -13.498 -3.125 1.00 76.94 151 ASP A N 1
ATOM 1184 C CA . ASP A 1 151 ? 11.557 -12.288 -2.611 1.00 76.94 151 ASP A CA 1
ATOM 1185 C C . ASP A 1 151 ? 10.044 -12.478 -2.544 1.00 76.94 151 ASP A C 1
ATOM 1187 O O . ASP A 1 151 ? 9.418 -12.093 -1.559 1.00 76.94 151 ASP A O 1
ATOM 1191 N N . TYR A 1 152 ? 9.471 -13.186 -3.521 1.00 77.25 152 TYR A N 1
ATOM 1192 C CA . TYR A 1 152 ? 8.068 -13.601 -3.482 1.00 77.25 152 TYR A CA 1
ATOM 1193 C C . TYR A 1 152 ? 7.775 -14.491 -2.289 1.00 77.25 152 TYR A C 1
ATOM 1195 O O . TYR A 1 152 ? 6.801 -14.251 -1.592 1.00 77.25 152 TYR A O 1
ATOM 1203 N N . HIS A 1 153 ? 8.653 -15.447 -1.987 1.00 81.75 153 HIS A N 1
ATOM 1204 C CA . HIS A 1 153 ? 8.467 -16.292 -0.813 1.00 81.75 153 HIS A CA 1
ATOM 1205 C C . HIS A 1 153 ? 8.453 -15.483 0.496 1.00 81.75 153 HIS A C 1
ATOM 1207 O O . HIS A 1 153 ? 7.767 -15.855 1.442 1.00 81.75 153 HIS A O 1
ATOM 1213 N N . ILE A 1 154 ? 9.202 -14.377 0.578 1.00 85.06 154 ILE A N 1
ATOM 1214 C CA . ILE A 1 154 ? 9.169 -13.484 1.746 1.00 85.06 154 ILE A CA 1
ATOM 1215 C C . ILE A 1 154 ? 7.865 -12.677 1.768 1.00 85.06 154 ILE A C 1
ATOM 1217 O O . ILE A 1 154 ? 7.238 -12.558 2.818 1.00 85.06 154 ILE A O 1
ATOM 1221 N N . LEU A 1 155 ? 7.441 -12.136 0.625 1.00 86.94 155 LEU A N 1
ATOM 1222 C CA . LEU A 1 155 ? 6.206 -11.354 0.517 1.00 86.94 155 LEU A CA 1
ATOM 1223 C C . LEU A 1 155 ? 4.946 -12.208 0.732 1.00 86.94 155 LEU A C 1
ATOM 1225 O O . LEU A 1 155 ? 3.987 -11.724 1.322 1.00 86.94 155 LEU A O 1
ATOM 1229 N N . ASP A 1 156 ? 4.967 -13.482 0.343 1.00 85.94 156 ASP A N 1
ATOM 1230 C CA . ASP A 1 156 ? 3.883 -14.446 0.575 1.00 85.94 156 ASP A CA 1
ATOM 1231 C C . ASP A 1 156 ? 3.725 -14.800 2.069 1.00 85.94 156 ASP A C 1
ATOM 1233 O O . ASP A 1 156 ? 2.675 -15.280 2.488 1.00 85.94 156 ASP A O 1
ATOM 1237 N N . GLN A 1 157 ? 4.740 -14.531 2.903 1.00 88.00 157 GLN A N 1
ATOM 1238 C CA . GLN A 1 157 ? 4.648 -14.656 4.366 1.00 88.00 157 GLN A CA 1
ATOM 1239 C C . GLN A 1 157 ? 3.998 -13.436 5.035 1.00 88.00 157 GLN A C 1
ATOM 1241 O O . GLN A 1 157 ? 3.805 -13.422 6.258 1.00 88.00 157 GLN A O 1
ATOM 1246 N N . CYS A 1 158 ? 3.679 -12.389 4.273 1.00 89.50 158 CYS A N 1
ATOM 1247 C CA . CYS A 1 158 ? 2.908 -11.274 4.794 1.00 89.50 158 CYS A CA 1
ATOM 1248 C C . CYS A 1 158 ? 1.476 -11.729 5.108 1.00 89.50 158 CYS A C 1
ATOM 1250 O O . CYS A 1 158 ? 0.820 -12.387 4.305 1.00 89.50 158 CYS A O 1
ATOM 1252 N N . LYS A 1 159 ? 0.947 -11.303 6.256 1.00 86.88 159 LYS A N 1
ATOM 1253 C CA . LYS A 1 159 ? -0.446 -11.471 6.694 1.00 86.88 159 LYS A CA 1
ATOM 1254 C C . LYS A 1 159 ? -1.379 -10.519 5.933 1.00 86.88 159 LYS A C 1
ATOM 1256 O O . LYS A 1 159 ? -2.157 -9.779 6.532 1.00 86.88 159 LYS A O 1
ATOM 1261 N N . ALA A 1 160 ? -1.224 -10.453 4.615 1.00 90.19 160 ALA A N 1
ATOM 1262 C CA . ALA A 1 160 ? -2.034 -9.599 3.766 1.00 90.19 160 ALA A CA 1
ATOM 1263 C C . ALA A 1 160 ? -3.447 -10.184 3.644 1.00 90.19 160 ALA A C 1
ATOM 1265 O O . ALA A 1 160 ? -3.611 -11.390 3.480 1.00 90.19 160 ALA A O 1
ATOM 1266 N N . GLN A 1 161 ? -4.465 -9.329 3.716 1.00 91.94 161 GLN A N 1
ATOM 1267 C CA . GLN A 1 161 ? -5.851 -9.697 3.421 1.00 91.94 161 GLN A CA 1
ATOM 1268 C C . GLN A 1 161 ? -6.141 -9.589 1.919 1.00 91.94 161 GLN A C 1
ATOM 1270 O O . GLN A 1 161 ? -6.956 -10.342 1.386 1.00 91.94 161 GLN A O 1
ATOM 1275 N N . ALA A 1 162 ? -5.460 -8.677 1.228 1.00 90.88 162 ALA A N 1
ATOM 1276 C CA . ALA A 1 162 ? -5.585 -8.511 -0.210 1.00 90.88 162 ALA A CA 1
ATOM 1277 C C . ALA A 1 162 ? -4.246 -8.129 -0.845 1.00 90.88 162 ALA A C 1
ATOM 1279 O O . ALA A 1 162 ? -3.353 -7.579 -0.192 1.00 90.88 162 ALA A O 1
ATOM 1280 N N . GLN A 1 163 ? -4.120 -8.426 -2.134 1.00 92.12 163 GLN A N 1
ATOM 1281 C CA . GLN A 1 163 ? -2.945 -8.130 -2.937 1.00 92.12 163 GLN A CA 1
ATOM 1282 C C . GLN A 1 163 ? -3.362 -7.715 -4.345 1.00 92.12 163 GLN A C 1
ATOM 1284 O O . GLN A 1 163 ? -4.154 -8.401 -4.991 1.00 92.12 163 GLN A O 1
ATOM 1289 N N . VAL A 1 164 ? -2.757 -6.636 -4.835 1.00 90.31 164 VAL A N 1
ATOM 1290 C CA . VAL A 1 164 ? -2.872 -6.182 -6.223 1.00 90.31 164 VAL A CA 1
ATOM 1291 C C . VAL A 1 164 ? -1.481 -6.221 -6.851 1.00 90.31 164 VAL A C 1
ATOM 1293 O O . VAL A 1 164 ? -0.545 -5.640 -6.307 1.00 90.31 164 VAL A O 1
ATOM 1296 N N . GLU A 1 165 ? -1.330 -6.926 -7.972 1.00 89.38 165 GLU A N 1
ATOM 1297 C CA . GLU A 1 165 ? -0.064 -7.044 -8.713 1.00 89.38 165 GLU A CA 1
ATOM 1298 C C . GLU A 1 165 ? -0.210 -6.531 -10.144 1.00 89.38 165 GLU A C 1
ATOM 1300 O O . GLU A 1 165 ? -1.221 -6.797 -10.800 1.00 89.38 165 GLU A O 1
ATOM 1305 N N . TRP A 1 166 ? 0.845 -5.880 -10.638 1.00 85.75 166 TRP A N 1
ATOM 1306 C CA . TRP A 1 166 ? 0.952 -5.407 -12.013 1.00 85.75 166 TRP A CA 1
ATOM 1307 C C . TRP A 1 166 ? 2.356 -5.559 -12.580 1.00 85.75 166 TRP A C 1
ATOM 1309 O O . TRP A 1 166 ? 3.369 -5.512 -11.873 1.00 85.75 166 TRP A O 1
ATOM 1319 N N . ASN A 1 167 ? 2.407 -5.729 -13.896 1.00 76.94 167 ASN A N 1
ATOM 1320 C CA . ASN A 1 167 ? 3.659 -5.736 -14.633 1.00 76.94 167 ASN A CA 1
ATOM 1321 C C . ASN A 1 167 ? 4.076 -4.298 -14.955 1.00 76.94 167 ASN A C 1
ATOM 1323 O O . ASN A 1 167 ? 3.233 -3.431 -15.192 1.00 76.94 167 ASN A O 1
ATOM 1327 N N . GLY A 1 168 ? 5.385 -4.048 -14.955 1.00 62.25 168 GLY A N 1
ATOM 1328 C CA . GLY A 1 168 ? 5.914 -2.828 -15.552 1.00 62.25 168 GLY A CA 1
ATOM 1329 C C . GLY A 1 168 ? 5.729 -2.828 -17.076 1.00 62.25 168 GLY A C 1
ATOM 1330 O O . GLY A 1 168 ? 5.524 -3.891 -17.659 1.00 62.25 168 GLY A O 1
ATOM 1331 N N . PRO A 1 169 ? 5.852 -1.664 -17.735 1.00 51.22 169 PRO A N 1
ATOM 1332 C CA . PRO A 1 169 ? 5.671 -1.534 -19.184 1.00 51.22 169 PRO A CA 1
ATOM 1333 C C . PRO A 1 169 ? 6.724 -2.278 -20.029 1.00 51.22 169 PRO A C 1
ATOM 1335 O O . PRO A 1 169 ? 6.595 -2.344 -21.246 1.00 51.22 169 PRO A O 1
ATOM 1338 N N . GLU A 1 170 ? 7.771 -2.847 -19.423 1.00 52.19 170 GLU A N 1
ATOM 1339 C CA . GLU A 1 170 ? 8.812 -3.576 -20.146 1.00 52.19 170 GLU A CA 1
ATOM 1340 C C . GLU A 1 170 ? 8.586 -5.093 -20.112 1.00 52.19 170 GLU A C 1
ATOM 1342 O O . GLU A 1 170 ? 8.838 -5.737 -19.094 1.00 52.19 170 GLU A O 1
ATOM 1347 N N . GLU A 1 171 ? 8.244 -5.686 -21.263 1.00 48.72 171 GLU A N 1
ATOM 1348 C CA . GLU A 1 171 ? 8.154 -7.148 -21.465 1.00 48.72 171 GLU A CA 1
ATOM 1349 C C . GLU A 1 171 ? 9.456 -7.902 -21.132 1.00 48.72 171 GLU A C 1
ATOM 1351 O O . GLU A 1 171 ? 9.441 -9.110 -20.904 1.00 48.72 171 GLU A O 1
ATOM 1356 N N . LYS A 1 172 ? 10.599 -7.200 -21.110 1.00 49.53 172 LYS A N 1
ATOM 1357 C CA . LYS A 1 172 ? 11.925 -7.788 -20.864 1.00 49.53 172 LYS A CA 1
ATOM 1358 C C . LYS A 1 172 ? 12.334 -7.793 -19.396 1.00 49.53 172 LYS A C 1
ATOM 1360 O O . LYS A 1 172 ? 13.220 -8.563 -19.024 1.00 49.53 172 LYS A O 1
ATOM 1365 N N . SER A 1 173 ? 11.718 -6.955 -18.562 1.00 56.41 173 SER A N 1
ATOM 1366 C CA . SER A 1 173 ? 11.981 -6.981 -17.130 1.00 56.41 173 SER A CA 1
ATOM 1367 C C . SER A 1 173 ? 10.999 -7.968 -16.509 1.00 56.41 173 SER A C 1
ATOM 1369 O O . SER A 1 173 ? 9.796 -7.738 -16.476 1.00 56.41 173 SER A O 1
ATOM 1371 N N . ASN A 1 174 ? 11.504 -9.072 -15.969 1.00 65.06 174 ASN A N 1
ATOM 1372 C CA . ASN A 1 174 ? 10.697 -9.979 -15.152 1.00 65.06 174 ASN A CA 1
ATOM 1373 C C . ASN A 1 174 ? 10.219 -9.307 -13.835 1.00 65.06 174 ASN A C 1
ATOM 1375 O O . ASN A 1 174 ? 9.649 -9.959 -12.966 1.00 65.06 174 ASN A O 1
ATOM 1379 N N . CYS A 1 175 ? 10.453 -8.007 -13.652 1.00 71.62 175 CYS A N 1
ATOM 1380 C CA . CYS A 1 175 ? 10.066 -7.260 -12.472 1.00 71.62 175 CYS A CA 1
ATOM 1381 C C . CYS A 1 175 ? 8.543 -7.119 -12.388 1.00 71.62 175 CYS A C 1
ATOM 1383 O O . CYS A 1 175 ? 7.903 -6.635 -13.322 1.00 71.62 175 CYS A O 1
ATOM 1385 N N . LYS A 1 176 ? 7.966 -7.463 -11.234 1.00 79.81 176 LYS A N 1
ATOM 1386 C CA . LYS A 1 176 ? 6.574 -7.119 -10.924 1.00 79.81 176 LYS A CA 1
ATOM 1387 C C . LYS A 1 176 ? 6.530 -6.115 -9.801 1.00 79.81 176 LYS A C 1
ATOM 1389 O O . LYS A 1 176 ? 7.324 -6.172 -8.861 1.00 79.81 176 LYS A O 1
ATOM 1394 N N . SER 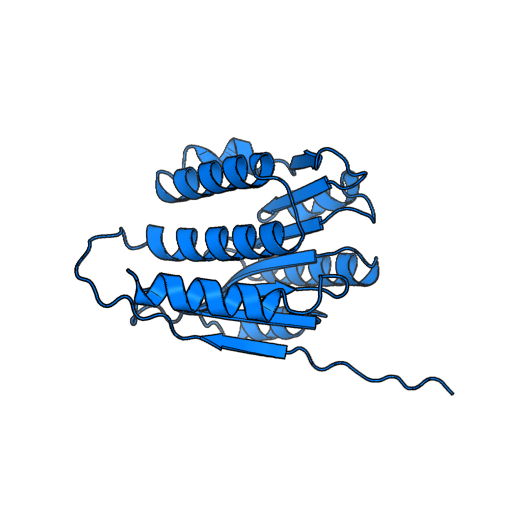A 1 177 ? 5.567 -5.220 -9.906 1.00 85.38 177 SER A N 1
ATOM 1395 C CA . SER A 1 177 ? 5.219 -4.313 -8.830 1.00 85.38 177 SER A CA 1
ATOM 1396 C C . SER A 1 177 ? 3.891 -4.736 -8.227 1.00 85.38 177 SER A C 1
ATOM 1398 O O . SER A 1 177 ? 3.079 -5.413 -8.861 1.00 85.38 177 SER A O 1
ATOM 1400 N N . GLY A 1 178 ? 3.683 -4.378 -6.973 1.00 89.81 178 GLY A N 1
ATOM 1401 C CA . GLY A 1 178 ? 2.443 -4.713 -6.309 1.00 89.81 178 GLY A CA 1
ATOM 1402 C C . GLY A 1 178 ? 2.227 -3.936 -5.033 1.00 89.81 178 GLY A C 1
ATOM 1403 O O . GLY A 1 178 ? 3.112 -3.237 -4.530 1.00 89.81 178 GLY A O 1
ATOM 1404 N N . MET A 1 179 ? 1.016 -4.094 -4.517 1.00 92.38 179 MET A N 1
ATOM 1405 C CA . MET A 1 179 ? 0.589 -3.557 -3.242 1.00 92.38 179 MET A CA 1
ATOM 1406 C C . MET A 1 179 ? -0.085 -4.653 -2.419 1.00 92.38 179 MET A C 1
ATOM 1408 O O . MET A 1 179 ? -1.025 -5.302 -2.881 1.00 92.38 179 MET A O 1
ATOM 1412 N N . LEU A 1 180 ? 0.413 -4.867 -1.202 1.00 94.19 180 LEU A N 1
ATOM 1413 C CA . LEU A 1 180 ? -0.237 -5.705 -0.192 1.00 94.19 180 LEU A CA 1
ATOM 1414 C C . LEU A 1 180 ? -1.056 -4.829 0.746 1.00 94.19 180 LEU A C 1
ATOM 1416 O O . LEU A 1 180 ? -0.599 -3.748 1.110 1.00 94.19 180 LEU A O 1
ATOM 1420 N N . PHE A 1 181 ? -2.197 -5.331 1.204 1.00 94.31 181 PHE A N 1
ATOM 1421 C CA . PHE A 1 181 ? -3.072 -4.660 2.163 1.00 94.31 181 PHE A CA 1
ATOM 1422 C C . PHE A 1 181 ? -3.257 -5.539 3.396 1.00 94.31 181 PHE A C 1
ATOM 1424 O O . PHE A 1 181 ? -3.545 -6.732 3.274 1.00 94.31 181 PHE A O 1
ATOM 1431 N N . SER A 1 182 ? -3.079 -4.975 4.589 1.00 94.19 182 SER A N 1
ATOM 1432 C CA . SER A 1 182 ? -3.427 -5.643 5.845 1.00 94.19 182 SER A CA 1
ATOM 1433 C C . SER A 1 182 ? -4.943 -5.739 6.009 1.00 94.19 182 SER A C 1
ATOM 1435 O O . SER A 1 182 ? -5.714 -5.205 5.213 1.00 94.19 182 SER A O 1
ATOM 1437 N N . SER A 1 183 ? -5.381 -6.360 7.099 1.00 88.12 183 SER A N 1
ATOM 1438 C CA . SER A 1 183 ? -6.755 -6.195 7.554 1.00 88.12 183 SER A CA 1
ATOM 1439 C C . SER A 1 183 ? -7.043 -4.760 8.011 1.00 88.12 183 SER A C 1
ATOM 1441 O O . SER A 1 183 ? -6.136 -4.017 8.399 1.00 88.12 183 SER A O 1
ATOM 1443 N N . GLY A 1 184 ? -8.316 -4.365 7.932 1.00 86.94 184 GLY A N 1
ATOM 1444 C CA . GLY A 1 184 ? -8.823 -3.075 8.417 1.00 86.94 184 GLY A CA 1
ATOM 1445 C C . GLY A 1 184 ? -9.050 -2.007 7.347 1.00 86.94 184 GLY A C 1
ATOM 1446 O O . GLY A 1 184 ? -9.622 -0.970 7.668 1.00 86.94 184 GLY A O 1
ATOM 1447 N N . TRP A 1 185 ? -8.625 -2.237 6.104 1.00 90.75 185 TRP A N 1
ATOM 1448 C CA . TRP A 1 185 ? -9.007 -1.381 4.977 1.00 90.75 185 TRP A CA 1
ATOM 1449 C C . TRP A 1 185 ? -10.492 -1.555 4.630 1.00 90.75 185 TRP A C 1
ATOM 1451 O O . TRP A 1 185 ? -11.078 -2.605 4.909 1.00 90.75 185 TRP A O 1
ATOM 1461 N N . ARG A 1 186 ? -11.094 -0.535 4.010 1.00 90.81 186 ARG A N 1
ATOM 1462 C CA . ARG A 1 186 ? -12.458 -0.588 3.477 1.00 90.81 186 ARG A CA 1
ATOM 1463 C C . ARG A 1 186 ? -12.583 -1.732 2.471 1.00 90.81 186 ARG A C 1
ATOM 1465 O O . ARG A 1 186 ? -11.719 -1.938 1.617 1.00 90.81 186 ARG A O 1
ATOM 1472 N N . GLU A 1 187 ? -13.683 -2.469 2.580 1.00 90.56 187 GLU A N 1
ATOM 1473 C CA . GLU A 1 187 ? -14.020 -3.537 1.642 1.00 90.56 187 GLU A CA 1
ATOM 1474 C C . GLU A 1 187 ? -14.069 -2.994 0.206 1.00 90.56 187 GLU A C 1
ATOM 1476 O O . GLU A 1 187 ? -14.612 -1.917 -0.039 1.00 90.56 187 GLU A O 1
ATOM 1481 N N . GLY A 1 188 ? -13.465 -3.720 -0.737 1.00 90.19 188 GLY A N 1
ATOM 1482 C CA . GLY A 1 188 ? -13.392 -3.311 -2.140 1.00 90.19 188 GLY A CA 1
ATOM 1483 C C . GLY A 1 188 ? -12.200 -2.421 -2.509 1.00 90.19 188 GLY A C 1
ATOM 1484 O O . GLY A 1 188 ? -12.059 -2.091 -3.685 1.00 90.19 188 GLY A O 1
ATOM 1485 N N . VAL A 1 189 ? -11.323 -2.034 -1.566 1.00 91.50 189 VAL A N 1
ATOM 1486 C CA . VAL A 1 189 ? -10.170 -1.167 -1.891 1.00 91.50 189 VAL A CA 1
ATOM 1487 C C . VAL A 1 189 ? -9.230 -1.808 -2.918 1.00 91.50 189 VAL A C 1
ATOM 1489 O O . VAL A 1 189 ? -8.770 -1.140 -3.842 1.00 91.50 189 VAL A O 1
ATOM 1492 N N . SER A 1 190 ? -8.961 -3.110 -2.803 1.00 91.00 190 SER A N 1
ATOM 1493 C CA . SER A 1 190 ? -8.075 -3.840 -3.715 1.00 91.00 190 SER A CA 1
ATOM 1494 C C . SER A 1 190 ? -8.656 -3.938 -5.121 1.00 91.00 190 SER A C 1
ATOM 1496 O O . SER A 1 190 ? -7.948 -3.752 -6.110 1.00 91.00 190 SER A O 1
ATOM 1498 N N . GLU A 1 191 ? -9.955 -4.198 -5.209 1.00 91.62 191 GLU A N 1
ATOM 1499 C CA . GLU A 1 191 ? -10.724 -4.286 -6.440 1.00 91.62 191 GLU A CA 1
ATOM 1500 C C . GLU A 1 191 ? -10.778 -2.920 -7.122 1.00 91.62 191 GLU A C 1
ATOM 1502 O O . GLU A 1 191 ? -10.483 -2.824 -8.312 1.00 91.62 191 GLU A O 1
ATOM 1507 N N . HIS A 1 192 ? -11.079 -1.859 -6.363 1.00 90.81 192 HIS A N 1
ATOM 1508 C CA . HIS A 1 192 ? -11.067 -0.478 -6.849 1.00 90.81 192 HIS A CA 1
ATOM 1509 C C . HIS A 1 192 ? -9.705 -0.125 -7.439 1.00 90.81 192 HIS A C 1
ATOM 1511 O O . HIS A 1 192 ? -9.623 0.252 -8.606 1.00 90.81 192 HIS A O 1
ATOM 1517 N N . VAL A 1 193 ? -8.626 -0.328 -6.677 1.00 90.75 193 VAL A N 1
ATOM 1518 C CA . VAL A 1 193 ? -7.260 -0.061 -7.147 1.00 90.75 193 VAL A CA 1
ATOM 1519 C C . VAL A 1 193 ? -6.967 -0.852 -8.418 1.00 90.75 193 VAL A C 1
ATOM 1521 O O . VAL A 1 193 ? -6.570 -0.266 -9.421 1.00 90.75 193 VAL A O 1
ATOM 1524 N N . SER A 1 194 ? -7.221 -2.162 -8.432 1.00 89.75 194 SER A N 1
ATOM 1525 C CA . SER A 1 194 ? -6.966 -2.986 -9.615 1.00 89.75 194 SER A CA 1
ATOM 1526 C C . SER A 1 194 ? -7.742 -2.509 -10.847 1.00 89.75 194 SER A C 1
ATOM 1528 O O . SER A 1 194 ? -7.183 -2.483 -11.942 1.00 89.75 194 SER A O 1
ATOM 1530 N N . LEU A 1 195 ? -9.015 -2.133 -10.692 1.00 88.81 195 LEU A N 1
ATOM 1531 C CA . LEU A 1 195 ? -9.852 -1.644 -11.789 1.00 88.81 195 LEU A CA 1
ATOM 1532 C C . LEU A 1 195 ? -9.361 -0.296 -12.322 1.00 88.81 195 LEU A C 1
ATOM 1534 O O . LEU A 1 195 ? -9.353 -0.082 -13.533 1.00 88.81 195 LEU A O 1
ATOM 1538 N N . ARG A 1 196 ? -8.945 0.612 -11.436 1.00 88.94 196 ARG A N 1
ATOM 1539 C CA . ARG A 1 196 ? -8.446 1.940 -11.816 1.00 88.94 196 ARG A CA 1
ATOM 1540 C C . ARG A 1 196 ? -7.118 1.849 -12.553 1.00 88.94 196 ARG A C 1
ATOM 1542 O O . ARG A 1 196 ? -6.973 2.478 -13.597 1.00 88.94 196 ARG A O 1
ATOM 1549 N N . LEU A 1 197 ? -6.200 1.009 -12.079 1.00 85.56 197 LEU A N 1
ATOM 1550 C CA . LEU A 1 197 ? -4.933 0.777 -12.772 1.00 85.56 197 LEU A CA 1
ATOM 1551 C C . LEU A 1 197 ? -5.144 0.115 -14.141 1.00 85.56 197 LEU A C 1
ATOM 1553 O O . LEU A 1 197 ? -4.488 0.501 -15.103 1.00 85.56 197 LEU A O 1
ATOM 1557 N N . ALA A 1 198 ? -6.081 -0.834 -14.254 1.00 84.12 198 ALA A N 1
ATOM 1558 C CA . ALA A 1 198 ? -6.418 -1.456 -15.534 1.00 84.12 198 ALA A CA 1
ATOM 1559 C C . ALA A 1 198 ? -7.004 -0.446 -16.537 1.00 84.12 198 ALA A C 1
ATOM 1561 O O . ALA A 1 198 ? -6.607 -0.449 -17.700 1.00 84.12 198 ALA A O 1
ATOM 1562 N N . ARG A 1 199 ? -7.899 0.447 -16.088 1.00 82.81 199 ARG A N 1
ATOM 1563 C CA . ARG A 1 199 ? -8.438 1.530 -16.930 1.00 82.81 199 ARG A CA 1
ATOM 1564 C C . ARG A 1 199 ? -7.340 2.479 -17.394 1.00 82.81 199 ARG A C 1
ATOM 1566 O O . ARG A 1 199 ? -7.218 2.713 -18.590 1.00 82.81 199 ARG A O 1
ATOM 1573 N N . PHE A 1 200 ? -6.494 2.937 -16.472 1.00 79.62 200 PHE A N 1
ATOM 1574 C CA . PHE A 1 200 ? -5.383 3.827 -16.804 1.00 79.62 200 PHE A CA 1
ATOM 1575 C C . PHE A 1 200 ? -4.436 3.203 -17.838 1.00 79.62 200 PHE A C 1
ATOM 1577 O O . PHE A 1 200 ? -4.054 3.857 -18.799 1.00 79.62 200 PHE A O 1
ATOM 1584 N N . ALA A 1 201 ? -4.123 1.911 -17.692 1.00 77.38 201 ALA A N 1
ATOM 1585 C CA . ALA A 1 201 ? -3.298 1.183 -18.654 1.00 77.38 201 ALA A CA 1
ATOM 1586 C C . ALA A 1 201 ? -3.938 1.037 -20.046 1.00 77.38 201 ALA A C 1
ATOM 1588 O O . ALA A 1 201 ? -3.208 0.864 -21.011 1.00 77.38 201 ALA A O 1
ATOM 1589 N N . SER A 1 202 ? -5.272 1.063 -20.155 1.00 74.19 202 SER A N 1
ATOM 1590 C CA . SER A 1 202 ? -5.976 1.003 -21.447 1.00 74.19 202 SER A CA 1
ATOM 1591 C C . SER A 1 202 ? -6.151 2.363 -22.124 1.00 74.19 202 SER A C 1
ATOM 1593 O O . SER A 1 202 ? -6.366 2.423 -23.330 1.00 74.19 202 SER A O 1
ATOM 1595 N N . GLU A 1 203 ? -6.100 3.444 -21.346 1.00 72.56 203 GLU A N 1
ATOM 1596 C CA . GLU A 1 203 ? -6.283 4.821 -21.820 1.00 72.56 203 GLU A CA 1
ATOM 1597 C C . GLU A 1 203 ? -4.958 5.477 -22.262 1.00 72.56 203 GLU A C 1
ATOM 1599 O O . GLU A 1 203 ? -4.992 6.521 -22.913 1.00 72.56 203 GLU A O 1
ATOM 1604 N N . CYS A 1 204 ? -3.813 4.869 -21.921 1.00 60.16 204 CYS A N 1
ATOM 1605 C CA . CYS A 1 204 ? -2.450 5.329 -22.222 1.00 60.16 204 CYS A CA 1
ATOM 1606 C C . CYS A 1 204 ? -1.729 4.404 -23.216 1.00 60.16 204 CYS A C 1
ATOM 1608 O O . CYS A 1 204 ? -0.983 4.939 -24.067 1.00 60.16 204 CYS A O 1
#

Radius of gyration: 16.39 Å; chains: 1; bounding box: 35×41×49 Å

Foldseek 3Di:
DDDPPPLDAAEAEDEQAQPDPDCPDQQLQVLVLLLLLVLLLCVVVVFDPVVSVVSVVVSVVVSPDPPPCCVVQVEWDWDDGPPDPETETEHEQPNLVVVVVPDDLRYAYEYEYDQPHDLVSLLVSLVSQQVSLVSVHWYKYKDKYQPPPSSVVSNVSRQFNYKYKYDRNDPPGSIIIIMGTHPDGDPCSNVSSNVVSNVVSVVD

Sequence (204 aa):
MANHTFLKAIKIRFIAQASGGGVLDRNTGQGLFKWLALTEALSFEDLEFLILNNMLSLAELESTSASILSPLITRPHRYIIPGTNRGLVLYKDECIRQAALISSRSDIICLYLSPHASRDLVFRAARHFNRYADLSNRTCLLYTSSNCFSDYHILDQCKAQAQVEWNGPEEKSNCKSGMLFSSGWREGVSEHVSLRLARFASEC

Secondary structure (DSSP, 8-state):
---------EEEEE-----S-----TTHHHHHHHHHHHHHHHHHTT--HHHHHHHHHHHHHHHH-TTTSHHHHSS-EEEE-TTSS-EEEEEEGGGHHHHHHH--TTSEEEEE--TT--HHHHHHHHHHHHHHHHTT-EEEEEEEE-S-HHHHHHHTTS--SEEEEEE-S-TT---EEEEEE-TTSPTTHHHHHHHHHHHHHHH-

pLDDT: mean 71.87, std 17.29, range [29.72, 94.31]